Protein AF-A0A1Z4IGY8-F1 (afdb_monomer)

Secondary structure (DSSP, 8-state):
-EEEEPTTS-EEEEETTEEEEEE-HHHHHHHHHHTT-TTSHHHHHHHHHHTT-------------------SEEEEEE--HHHHHHHHHHHHHHGGG-EE---TTSTT-EEEEESEEEE---TT--SPPEEEEPPGGGSTTTHHHHHHHHHHSTT-SEEEEEEE-TT--EEEE---TTEEEEEEEEEEES-EEEEE-TTS-TTS-EEEEE-TTEEEEE-TTS-EEEPPPSS-EEEEEEEEEPHHHHTT---------

Mean predicted aligned error: 14.6 Å

Radius of gyration: 21.53 Å; Cα contacts (8 Å, |Δi|>4): 454; chains: 1; bounding box: 43×47×63 Å

Solvent-accessible surface area (backbone atoms only — not comparable to full-atom values): 14710 Å² total; per-residue (Å²): 118,48,74,48,79,44,97,87,64,33,26,43,32,30,47,98,85,43,79,74,45,78,33,46,61,65,57,53,48,54,54,45,58,74,66,65,52,78,88,53,65,77,67,54,60,57,64,61,54,63,76,72,58,89,78,88,81,83,90,78,96,68,90,69,77,73,75,75,83,76,68,73,56,47,79,74,53,67,49,55,71,68,64,34,52,53,52,47,53,49,53,62,72,47,53,85,74,41,43,78,47,90,57,92,48,32,70,83,25,28,31,43,62,38,58,26,41,70,48,78,54,51,97,87,47,92,57,73,65,48,43,32,49,40,62,73,79,81,46,80,76,49,63,61,58,51,55,50,37,42,74,69,37,67,83,50,50,28,39,41,39,36,39,31,52,52,66,29,39,35,49,76,40,57,60,62,87,60,41,41,81,42,32,24,38,38,27,56,34,41,58,42,43,38,34,39,14,93,76,71,41,85,88,55,61,48,78,44,83,37,44,60,20,33,25,35,33,37,54,42,72,29,38,29,31,31,52,65,21,82,43,54,28,34,36,38,40,32,31,33,62,34,70,81,50,56,77,69,44,67,87,51,73,72,82,82,130

Sequence (257 aa):
MVCDRLSCGYYRVSLHGEDLGEWSELGVLSVLSGLQHEFYRPRLAPSLAAVATPQVAEVAHKLVTQPESSTLITRLGKLEGEELAQIQDWCKSVKSKMFPSVSQYADSRMELHLRRFVSLAGAKSEKKTVVKTVDSSMYPGAEMIETWGEKLLPDFHQALVLFYPAGTQIKVHRDSPAYASGAAQINIMGRARFSISGCQDTRRMEFYWLEEGDCISFDNKQPHGIERVVSDRFCVCFFRLKAECLEGAKVEQLSLV

Nearest PDB structures (foldseek):
  7vjs-assembly1_A  TM=6.640E-01  e=3.755E-07  Homo sapiens
  7u1h-assembly1_B  TM=7.194E-01  e=2.005E-04  Lens culinaris
  5e1r-assembly2_D  TM=6.750E-01  e=3.696E-04  Carya illinoinensis
  1ipk-assembly1_A  TM=7.229E-01  e=5.159E-04  Glycine max
  7u1h-assembly1_A-2  TM=5.615E-01  e=7.201E-04  Lens culinaris

Foldseek 3Di:
DDWPQDPVQWTFDDDPRHTPGTHHPVRVVVVVVVVVDVVCVVVVVVVVVVVVDDDDDDDDDDPPPPDPPPPQKDFLDFDDDPLLVLVLVLCVVCVVVWAQDPDPQKPPKTKDKAQWDWDQDDPPDPDDIAIEGEDPVVRPPCVSVVVVLCSQPNPFRMKMKMKHAQQIWGHWDADGPQFDWKKKKAWRDAKWWKWWDPPLDPVRIDIDIHDHGTIMMHTSRTTMIIGGTRHMTIMMMTTHGDPVNVVNHPHDHDDDD

Structure (mmCIF, N/CA/C/O backbone):
data_AF-A0A1Z4IGY8-F1
#
_entry.id   AF-A0A1Z4IGY8-F1
#
loop_
_atom_site.group_PDB
_atom_site.id
_atom_site.type_symbol
_atom_site.label_atom_id
_atom_site.label_alt_id
_atom_site.label_comp_id
_atom_site.label_asym_id
_atom_site.label_entity_id
_atom_site.label_seq_id
_atom_site.pdbx_PDB_ins_code
_atom_site.Cartn_x
_atom_site.Cartn_y
_atom_site.Cartn_z
_atom_site.occupancy
_atom_site.B_iso_or_equiv
_atom_site.auth_seq_id
_atom_site.auth_comp_id
_atom_site.auth_asym_id
_atom_site.auth_atom_id
_atom_site.pdbx_PDB_model_num
ATOM 1 N N . MET A 1 1 ? 3.060 -26.202 -27.414 1.00 72.00 1 MET A N 1
ATOM 2 C CA . MET A 1 1 ? 2.232 -24.984 -27.513 1.00 72.00 1 MET A CA 1
ATOM 3 C C . MET A 1 1 ? 2.058 -24.653 -28.985 1.00 72.00 1 MET A C 1
ATOM 5 O O . MET A 1 1 ? 3.049 -24.707 -29.705 1.00 72.00 1 MET A O 1
ATOM 9 N N . VAL A 1 2 ? 0.833 -24.378 -29.428 1.00 77.88 2 VAL A N 1
ATOM 10 C CA . VAL A 1 2 ? 0.491 -23.935 -30.790 1.00 77.88 2 VAL A CA 1
ATOM 11 C C . VAL A 1 2 ? 0.006 -22.489 -30.697 1.00 77.88 2 VAL A C 1
ATOM 13 O O . VAL A 1 2 ? -0.719 -22.159 -29.760 1.00 77.88 2 VAL A O 1
ATOM 16 N N . CYS A 1 3 ? 0.439 -21.628 -31.621 1.00 81.75 3 CYS A N 1
ATOM 17 C CA . CYS A 1 3 ? 0.082 -20.208 -31.645 1.00 81.75 3 CYS A CA 1
ATOM 18 C C . CYS A 1 3 ? -0.367 -19.804 -33.048 1.00 81.75 3 CYS A C 1
ATOM 20 O O . CYS A 1 3 ? 0.469 -19.640 -33.938 1.00 81.75 3 CYS A O 1
ATOM 22 N N . ASP A 1 4 ? -1.667 -19.594 -33.225 1.00 80.62 4 ASP A N 1
ATOM 23 C CA . ASP A 1 4 ? -2.255 -19.208 -34.506 1.00 80.62 4 ASP A CA 1
ATOM 24 C C . ASP A 1 4 ? -2.490 -17.700 -34.550 1.00 80.62 4 ASP A C 1
ATOM 26 O O . ASP A 1 4 ? -3.189 -17.139 -33.705 1.00 80.62 4 ASP A O 1
ATOM 30 N N . ARG A 1 5 ? -1.890 -17.019 -35.531 1.00 81.88 5 ARG A N 1
ATOM 31 C CA . ARG A 1 5 ? -2.006 -15.563 -35.655 1.00 81.88 5 ARG A CA 1
ATOM 32 C C . ARG A 1 5 ? -3.387 -15.174 -36.180 1.00 81.88 5 ARG A C 1
ATOM 34 O O . ARG A 1 5 ? -3.789 -15.590 -37.263 1.00 81.88 5 ARG A O 1
ATOM 41 N N . LEU A 1 6 ? -4.070 -14.314 -35.436 1.00 79.69 6 LEU A N 1
ATOM 42 C CA . LEU A 1 6 ? -5.372 -13.759 -35.784 1.00 79.69 6 LEU A CA 1
ATOM 43 C C . LEU A 1 6 ? -5.216 -12.468 -36.599 1.00 79.69 6 LEU A C 1
ATOM 45 O O . LEU A 1 6 ? -4.208 -11.760 -36.510 1.00 79.69 6 LEU A O 1
ATOM 49 N N . SER A 1 7 ? -6.250 -12.118 -37.367 1.00 74.56 7 SER A N 1
ATOM 50 C CA . SER A 1 7 ? -6.285 -10.891 -38.179 1.00 74.56 7 SER A CA 1
ATOM 51 C C . SER A 1 7 ? -6.184 -9.605 -37.349 1.00 74.56 7 SER A C 1
ATOM 53 O O . SER A 1 7 ? -5.750 -8.579 -37.866 1.00 74.56 7 SER A O 1
ATOM 55 N N . CYS A 1 8 ? -6.535 -9.660 -36.061 1.00 70.69 8 CYS A N 1
ATOM 56 C CA . CYS A 1 8 ? -6.430 -8.553 -35.108 1.00 70.69 8 CYS A CA 1
ATOM 57 C C . CYS A 1 8 ? -5.020 -8.361 -34.516 1.00 70.69 8 CYS A C 1
ATOM 59 O O . CYS A 1 8 ? -4.820 -7.465 -33.702 1.00 70.69 8 CYS A O 1
ATOM 61 N N . GLY A 1 9 ? -4.040 -9.188 -34.901 1.00 71.38 9 GLY A N 1
ATOM 62 C CA . GLY A 1 9 ? -2.657 -9.097 -34.419 1.00 71.38 9 GLY A CA 1
ATOM 63 C C . GLY A 1 9 ? -2.369 -9.859 -33.119 1.00 71.38 9 GLY A C 1
ATOM 64 O O . GLY A 1 9 ? -1.213 -9.913 -32.705 1.00 71.38 9 GLY A O 1
ATOM 65 N N . TYR A 1 10 ? -3.383 -10.478 -32.511 1.00 81.56 10 TYR A N 1
ATOM 66 C CA . TYR A 1 10 ? -3.244 -11.406 -31.384 1.00 81.56 10 TYR A CA 1
ATOM 67 C C . TYR A 1 10 ? -2.988 -12.836 -31.879 1.00 81.56 10 TYR A C 1
ATOM 69 O O . TYR A 1 10 ? -3.111 -13.133 -33.069 1.00 81.56 10 TYR A O 1
ATOM 77 N N . TYR A 1 11 ? -2.627 -13.728 -30.963 1.00 83.56 11 TYR A N 1
ATOM 78 C CA . TYR A 1 11 ? -2.395 -15.145 -31.217 1.00 83.56 11 TYR A CA 1
ATOM 79 C C . TYR A 1 11 ? -3.372 -15.978 -30.400 1.00 83.56 11 TYR A C 1
ATOM 81 O O . TYR A 1 11 ? -3.445 -15.806 -29.187 1.00 83.56 11 TYR A O 1
ATOM 89 N N . ARG A 1 12 ? -4.084 -16.912 -31.027 1.00 85.62 12 ARG A N 1
ATOM 90 C CA . ARG A 1 12 ? -4.807 -17.951 -30.290 1.00 85.62 12 ARG A CA 1
ATOM 91 C C . ARG A 1 12 ? -3.811 -19.014 -29.853 1.00 85.62 12 ARG A C 1
ATOM 93 O O . ARG A 1 12 ? -3.096 -19.561 -30.694 1.00 85.62 12 ARG A O 1
ATOM 100 N N . VAL A 1 13 ? -3.721 -19.261 -28.551 1.00 82.00 13 VAL A N 1
ATOM 101 C CA . VAL A 1 13 ? -2.705 -20.138 -27.966 1.00 82.00 13 VAL A CA 1
ATOM 102 C C . VAL A 1 13 ? -3.363 -21.400 -27.443 1.00 82.00 13 VAL A C 1
ATOM 104 O O . VAL A 1 13 ? -4.312 -21.326 -26.678 1.00 82.00 13 VAL A O 1
ATOM 107 N N . SER A 1 14 ? -2.826 -22.564 -27.802 1.00 80.38 14 SER A N 1
ATOM 108 C CA . SER A 1 14 ? -3.246 -23.839 -27.218 1.00 80.38 14 SER A CA 1
ATOM 109 C C . SER A 1 14 ? -2.066 -24.684 -26.747 1.00 80.38 14 SER A C 1
ATOM 111 O O . SER A 1 14 ? -0.944 -24.607 -27.268 1.00 80.38 14 SER A O 1
ATOM 113 N N . LEU A 1 15 ? -2.299 -25.516 -25.735 1.00 76.56 15 LEU A N 1
ATOM 114 C CA . LEU A 1 15 ? -1.310 -26.439 -25.188 1.00 76.56 15 LEU A CA 1
ATOM 115 C C . LEU A 1 15 ? -1.954 -27.811 -24.988 1.00 76.56 15 LEU A C 1
ATOM 117 O O . LEU A 1 15 ? -2.996 -27.921 -24.365 1.00 76.56 15 LEU A O 1
ATOM 121 N N . HIS A 1 16 ? -1.352 -28.858 -25.559 1.00 83.00 16 HIS A N 1
ATOM 122 C CA . HIS A 1 16 ? -1.894 -30.228 -25.532 1.00 83.00 16 HIS A CA 1
ATOM 123 C C . HIS A 1 16 ? -3.348 -30.365 -26.030 1.00 83.00 16 HIS A C 1
ATOM 125 O O . HIS A 1 16 ? -4.038 -31.311 -25.671 1.00 83.00 16 HIS A O 1
ATOM 131 N N . GLY A 1 17 ? -3.791 -29.455 -26.905 1.00 76.06 17 GLY A N 1
ATOM 132 C CA . GLY A 1 17 ? -5.157 -29.430 -27.437 1.00 76.06 17 GLY A CA 1
ATOM 133 C C . GLY A 1 17 ? -6.141 -28.593 -26.616 1.00 76.06 17 GLY A C 1
ATOM 134 O O . GLY A 1 17 ? -7.271 -28.414 -27.058 1.00 76.06 17 GLY A O 1
ATOM 135 N N . GLU A 1 18 ? -5.722 -28.038 -25.476 1.00 65.38 18 GLU A N 1
ATOM 136 C CA . GLU A 1 18 ? -6.528 -27.114 -24.673 1.00 65.38 18 GLU A CA 1
ATOM 137 C C . GLU A 1 18 ? -6.307 -25.667 -25.119 1.00 65.38 18 GLU A C 1
ATOM 139 O O . GLU A 1 18 ? -5.164 -25.232 -25.284 1.00 65.38 18 GLU A O 1
ATOM 144 N N . ASP A 1 19 ? -7.399 -24.926 -25.323 1.00 84.75 19 ASP A N 1
ATOM 145 C CA . ASP A 1 19 ? -7.373 -23.506 -25.682 1.00 84.75 19 ASP A CA 1
ATOM 146 C C . ASP A 1 19 ? -7.070 -22.651 -24.445 1.00 84.75 19 ASP A C 1
ATOM 148 O O . ASP A 1 19 ? -7.809 -22.661 -23.461 1.00 84.75 19 ASP A O 1
ATOM 152 N N . LEU A 1 20 ? -5.963 -21.914 -24.502 1.00 78.00 20 LEU A N 1
ATOM 153 C CA . LEU A 1 20 ? -5.497 -21.004 -23.456 1.00 78.00 20 LEU A CA 1
ATOM 154 C C . LEU A 1 20 ? -5.910 -19.548 -23.731 1.00 78.00 20 LEU A C 1
ATOM 156 O O . LEU A 1 20 ? -5.554 -18.649 -22.964 1.00 78.00 20 LEU A O 1
ATOM 160 N N . GLY A 1 21 ? -6.652 -19.305 -24.813 1.00 81.94 21 GLY A N 1
ATOM 161 C CA . GLY A 1 21 ? -7.202 -18.009 -25.181 1.00 81.94 21 GLY A CA 1
ATOM 162 C C . GLY A 1 21 ? -6.317 -17.186 -26.118 1.00 81.94 21 GLY A C 1
ATOM 163 O O . GLY A 1 21 ? -5.341 -17.658 -26.706 1.00 81.94 21 GLY A O 1
ATOM 164 N N . GLU A 1 22 ? -6.697 -15.918 -26.288 1.00 87.38 22 GLU A N 1
ATOM 165 C CA . GLU A 1 22 ? -6.058 -14.984 -27.220 1.00 87.38 22 GLU A CA 1
ATOM 166 C C . GLU A 1 22 ? -5.028 -14.109 -26.510 1.00 87.38 22 GLU A C 1
ATOM 168 O O . GLU A 1 22 ? -5.326 -13.398 -25.552 1.00 87.38 22 GLU A O 1
ATOM 173 N N . TRP A 1 23 ? -3.781 -14.205 -26.950 1.00 82.06 23 TRP A N 1
ATOM 174 C CA . TRP A 1 23 ? -2.632 -13.600 -26.297 1.00 82.06 23 TRP A CA 1
ATOM 175 C C . TRP A 1 23 ? -1.998 -12.569 -27.224 1.00 82.06 23 TRP A C 1
ATOM 177 O O . TRP A 1 23 ? -1.963 -12.732 -28.444 1.00 82.06 23 TRP A O 1
ATOM 187 N N . SER A 1 24 ? -1.476 -11.488 -26.651 1.00 81.00 24 SER A N 1
ATOM 188 C CA . SER A 1 24 ? -0.697 -10.525 -27.427 1.00 81.00 24 SER A CA 1
ATOM 189 C C . SER A 1 24 ? 0.635 -11.142 -27.864 1.00 81.00 24 SER A C 1
ATOM 191 O O . SER A 1 24 ? 1.142 -12.073 -27.233 1.00 81.00 24 SER A O 1
ATOM 193 N N . GLU A 1 25 ? 1.240 -10.592 -28.918 1.00 75.50 25 GLU A N 1
ATOM 194 C CA . GLU A 1 25 ? 2.567 -11.017 -29.385 1.00 75.50 25 GLU A CA 1
ATOM 195 C C . GLU A 1 25 ? 3.606 -10.999 -28.253 1.00 75.50 25 GLU A C 1
ATOM 197 O O . GLU A 1 25 ? 4.369 -11.947 -28.085 1.00 75.50 25 GLU A O 1
ATOM 202 N N . LEU A 1 26 ? 3.574 -9.962 -27.411 1.00 71.94 26 LEU A N 1
ATOM 203 C CA . LEU A 1 26 ? 4.450 -9.856 -26.247 1.00 71.94 26 LEU A CA 1
ATOM 204 C C . LEU A 1 26 ? 4.156 -10.936 -25.198 1.00 71.94 26 LEU A C 1
ATOM 206 O O . LEU A 1 26 ? 5.099 -11.511 -24.667 1.00 71.94 26 LEU A O 1
ATOM 210 N N . GLY A 1 27 ? 2.886 -11.264 -24.940 1.00 72.44 27 GLY A N 1
ATOM 211 C CA . GLY A 1 27 ? 2.508 -12.330 -24.006 1.00 72.44 27 GLY A CA 1
ATOM 212 C C . GLY A 1 27 ? 3.023 -13.704 -24.440 1.00 72.44 27 GLY A C 1
ATOM 213 O O . GLY A 1 27 ? 3.623 -14.426 -23.643 1.00 72.44 27 GLY A O 1
ATOM 214 N N . VAL A 1 28 ? 2.881 -14.032 -25.729 1.00 75.69 28 VAL A N 1
ATOM 215 C CA . VAL A 1 28 ? 3.431 -15.268 -26.312 1.00 75.69 28 VAL A CA 1
ATOM 216 C C . 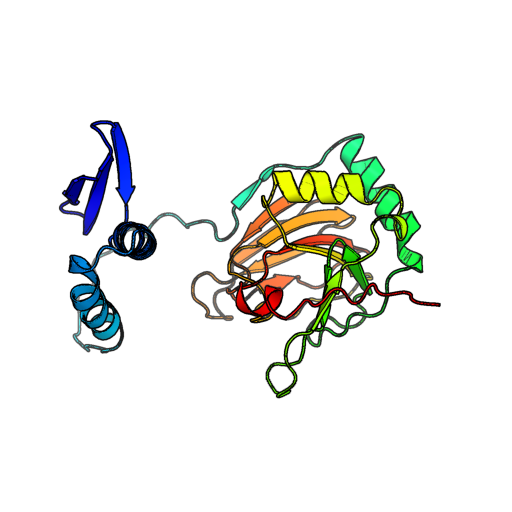VAL A 1 28 ? 4.955 -15.292 -26.197 1.00 75.69 28 VAL A C 1
ATOM 218 O O . VAL A 1 28 ? 5.538 -16.287 -25.763 1.00 75.69 28 VAL A O 1
ATOM 221 N N . LEU A 1 29 ? 5.614 -14.183 -26.537 1.00 67.44 29 LEU A N 1
ATOM 222 C CA . LEU A 1 29 ? 7.070 -14.082 -26.496 1.00 67.44 29 LEU A CA 1
ATOM 223 C C . LEU A 1 29 ? 7.634 -14.137 -25.069 1.00 67.44 29 LEU A C 1
ATOM 225 O O . LEU A 1 29 ? 8.694 -14.728 -24.871 1.00 67.44 29 LEU A O 1
ATOM 229 N N . SER A 1 30 ? 6.945 -13.582 -24.069 1.00 63.72 30 SER A N 1
ATOM 230 C CA . SER A 1 30 ? 7.361 -13.646 -22.663 1.00 63.72 30 SER A CA 1
ATOM 231 C C . SER A 1 30 ? 7.335 -15.073 -22.116 1.00 63.72 30 SER A C 1
ATOM 233 O O . SER A 1 30 ? 8.280 -15.483 -21.439 1.00 63.72 30 SER A O 1
ATOM 235 N N . VAL A 1 31 ? 6.311 -15.860 -22.455 1.00 69.00 31 VAL A N 1
ATOM 236 C CA . VAL A 1 31 ? 6.230 -17.270 -22.040 1.00 69.00 31 VAL A CA 1
ATOM 237 C C . VAL A 1 31 ? 7.267 -18.120 -22.774 1.00 69.00 31 VAL A C 1
ATOM 239 O O . VAL A 1 31 ? 7.986 -18.893 -22.145 1.00 69.00 31 VAL A O 1
ATOM 242 N N . LEU A 1 32 ? 7.439 -17.922 -24.084 1.00 64.19 32 LEU A N 1
ATOM 243 C CA . LEU A 1 32 ? 8.465 -18.626 -24.864 1.00 64.19 32 LEU A CA 1
ATOM 244 C C . LEU A 1 32 ? 9.897 -18.274 -24.432 1.00 64.19 32 LEU A C 1
ATOM 246 O O . LEU A 1 32 ? 10.773 -19.139 -24.439 1.00 64.19 32 LEU A O 1
ATOM 250 N N . SER A 1 33 ? 10.129 -17.026 -24.020 1.00 59.31 33 SER A N 1
ATOM 251 C CA . SER A 1 33 ? 11.382 -16.568 -23.412 1.00 59.31 33 SER A CA 1
ATOM 252 C C . SER A 1 33 ? 11.660 -17.289 -22.090 1.00 59.31 33 SER A C 1
ATOM 254 O O . SER A 1 33 ? 12.791 -17.709 -21.850 1.00 59.31 33 SER A O 1
ATOM 256 N N . GLY A 1 34 ? 10.637 -17.457 -21.244 1.00 55.25 34 GLY A N 1
ATOM 257 C CA . GLY A 1 34 ? 10.739 -18.208 -19.988 1.00 55.25 34 GLY A CA 1
ATOM 258 C C . GLY A 1 34 ? 11.056 -19.692 -20.195 1.00 55.25 34 GLY A C 1
ATOM 259 O O . GLY A 1 34 ? 11.757 -20.288 -19.384 1.00 55.25 34 GLY A O 1
ATOM 260 N N . LEU A 1 35 ? 10.621 -20.264 -21.321 1.00 59.59 35 LEU A N 1
ATOM 261 C CA . LEU A 1 35 ? 10.883 -21.654 -21.712 1.00 59.59 35 LEU A CA 1
ATOM 262 C C . LEU A 1 35 ? 12.251 -21.871 -22.397 1.00 59.59 35 LEU A C 1
ATOM 264 O O . LEU A 1 35 ? 12.524 -22.975 -22.858 1.00 59.59 35 LEU A O 1
ATOM 268 N N . GLN A 1 36 ? 13.108 -20.841 -22.475 1.00 53.03 36 GLN A N 1
ATOM 269 C CA . GLN A 1 36 ? 14.474 -20.893 -23.032 1.00 53.03 36 GLN A CA 1
ATOM 270 C C . GLN A 1 36 ? 14.593 -21.503 -24.444 1.00 53.03 36 GLN A C 1
ATOM 272 O O . GLN A 1 36 ? 15.628 -22.059 -24.807 1.00 53.03 36 GLN A O 1
ATOM 277 N N . HIS A 1 37 ? 13.564 -21.383 -25.286 1.00 51.19 37 HIS A N 1
ATOM 278 C CA . HIS A 1 37 ? 13.608 -21.960 -26.629 1.00 51.19 37 HIS A CA 1
ATOM 279 C C . HIS A 1 37 ? 14.536 -21.136 -27.546 1.00 51.19 37 HIS A C 1
ATOM 281 O O . HIS A 1 37 ? 14.196 -20.022 -27.956 1.00 51.19 37 HIS A O 1
ATOM 287 N N . GLU A 1 38 ? 15.705 -21.687 -27.896 1.00 48.22 38 GLU A N 1
ATOM 288 C CA . GLU A 1 38 ? 16.775 -20.997 -28.651 1.00 48.22 38 GLU A CA 1
ATOM 289 C C . GLU A 1 38 ? 16.321 -20.408 -29.999 1.00 48.22 38 GLU A C 1
ATOM 291 O O . GLU A 1 38 ? 16.881 -19.424 -30.481 1.00 48.22 38 GLU A O 1
ATOM 296 N N . PHE A 1 39 ? 15.256 -20.956 -30.584 1.00 48.81 39 PHE A N 1
ATOM 297 C CA . PHE A 1 39 ? 14.765 -20.596 -31.913 1.00 48.81 39 PHE A CA 1
ATOM 298 C C . PHE A 1 39 ? 14.222 -19.153 -32.037 1.00 48.81 39 PHE A C 1
ATOM 300 O O . PHE A 1 39 ? 14.234 -18.592 -33.132 1.00 48.81 39 PHE A O 1
ATOM 307 N N . TYR A 1 40 ? 13.757 -18.515 -30.951 1.00 48.84 40 TYR A N 1
ATOM 308 C CA . TYR A 1 40 ? 13.002 -17.245 -31.038 1.00 48.84 40 TYR A CA 1
ATOM 309 C C . TYR A 1 40 ? 13.742 -15.994 -30.545 1.00 48.84 40 TYR A C 1
ATOM 311 O O . TYR A 1 40 ? 13.310 -14.872 -30.821 1.00 48.84 40 TYR A O 1
ATOM 319 N N . ARG A 1 41 ? 14.899 -16.159 -29.898 1.00 47.97 41 ARG A N 1
ATOM 320 C CA . ARG A 1 41 ? 15.736 -15.054 -29.398 1.00 47.97 41 ARG A CA 1
ATOM 321 C C . ARG A 1 41 ? 16.119 -14.004 -30.463 1.00 47.97 41 ARG A C 1
ATOM 323 O O . ARG A 1 41 ? 16.077 -12.819 -30.141 1.00 47.97 41 ARG A O 1
ATOM 330 N N . PRO A 1 42 ? 16.426 -14.368 -31.727 1.00 49.72 42 PRO A N 1
ATOM 331 C CA . PRO A 1 42 ? 16.807 -13.386 -32.750 1.00 49.72 42 PRO A CA 1
ATOM 332 C C . PRO A 1 42 ? 15.632 -12.559 -33.295 1.00 49.72 42 PRO A C 1
ATOM 334 O O . PRO A 1 42 ? 15.849 -11.483 -33.842 1.00 49.72 42 PRO A O 1
ATOM 337 N N . ARG A 1 43 ? 14.386 -13.040 -33.157 1.00 49.03 43 ARG A N 1
ATOM 338 C CA . ARG A 1 43 ? 13.179 -12.354 -33.663 1.00 49.03 43 ARG A CA 1
ATOM 339 C C . ARG A 1 43 ? 12.621 -11.307 -32.694 1.00 49.03 43 ARG A C 1
ATOM 341 O O . ARG A 1 43 ? 11.827 -10.471 -33.101 1.00 49.03 43 ARG A O 1
ATOM 348 N N . LEU A 1 44 ? 13.068 -11.330 -31.438 1.00 49.12 44 LEU A N 1
ATOM 349 C CA . LEU A 1 44 ? 12.691 -10.381 -30.385 1.00 49.12 44 LEU A CA 1
ATOM 350 C C . LEU A 1 44 ? 13.375 -9.010 -30.525 1.00 49.12 44 LEU A C 1
ATOM 352 O O . LEU A 1 44 ? 12.781 -7.986 -30.196 1.00 49.12 44 LEU A O 1
ATOM 356 N N . ALA A 1 45 ? 14.614 -8.976 -31.023 1.00 48.91 45 ALA A N 1
ATOM 357 C CA . ALA A 1 45 ? 15.394 -7.740 -31.108 1.00 48.91 45 ALA A CA 1
ATOM 358 C C . ALA A 1 45 ? 14.853 -6.718 -32.140 1.00 48.91 45 ALA A C 1
ATOM 360 O O . ALA A 1 45 ? 14.816 -5.530 -31.815 1.00 48.91 45 ALA A O 1
ATOM 361 N N . PRO A 1 46 ? 14.376 -7.116 -33.341 1.00 45.03 46 PRO A N 1
ATOM 362 C CA . PRO A 1 46 ? 13.843 -6.165 -34.321 1.00 45.03 46 PRO A CA 1
ATOM 363 C C . PRO A 1 46 ? 12.489 -5.560 -33.925 1.00 45.03 46 PRO A C 1
ATOM 365 O O . PRO A 1 46 ? 12.264 -4.372 -34.150 1.00 45.03 46 PRO A O 1
ATOM 368 N N . SER A 1 47 ? 11.599 -6.335 -33.294 1.00 44.34 47 SER A N 1
ATOM 369 C CA . SER A 1 47 ? 10.258 -5.862 -32.913 1.00 44.34 47 SER A CA 1
ATOM 370 C C . SER A 1 47 ? 10.297 -4.800 -31.809 1.00 44.34 47 SER A C 1
ATOM 372 O O . SER A 1 47 ? 9.466 -3.899 -31.794 1.00 44.34 47 SER A O 1
ATOM 374 N N . LEU A 1 48 ? 11.303 -4.848 -30.929 1.00 41.56 48 LEU A N 1
ATOM 375 C CA . LEU A 1 48 ? 11.555 -3.803 -29.930 1.00 41.56 48 LEU A CA 1
ATOM 376 C C . LEU A 1 48 ? 12.176 -2.537 -30.545 1.00 41.56 48 LEU A C 1
ATOM 378 O O . LEU A 1 48 ? 11.930 -1.436 -30.057 1.00 41.56 48 LEU A O 1
ATOM 382 N N . ALA A 1 49 ? 12.940 -2.670 -31.634 1.00 39.19 49 ALA A N 1
ATOM 383 C CA . ALA A 1 49 ? 13.554 -1.540 -32.332 1.00 39.19 49 ALA A CA 1
ATOM 384 C C . ALA A 1 49 ? 12.557 -0.764 -33.217 1.00 39.19 49 ALA A C 1
ATOM 386 O O . ALA A 1 49 ? 12.670 0.455 -33.347 1.00 39.19 49 ALA A O 1
ATOM 387 N N . ALA A 1 50 ? 11.544 -1.435 -33.778 1.00 43.41 50 ALA A N 1
ATOM 388 C CA . ALA A 1 50 ? 10.511 -0.796 -34.601 1.00 43.41 50 ALA A CA 1
ATOM 389 C C . ALA A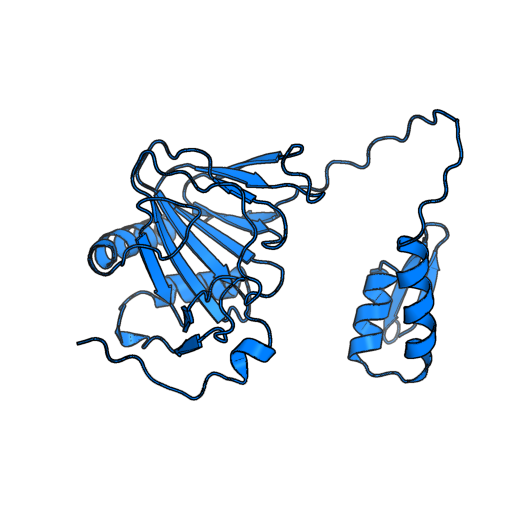 1 50 ? 9.599 0.165 -33.809 1.00 43.41 50 ALA A C 1
ATOM 391 O O . ALA A 1 50 ? 9.052 1.103 -34.379 1.00 43.41 50 ALA A O 1
ATOM 392 N N . VAL A 1 51 ? 9.478 -0.012 -32.488 1.00 44.88 51 VAL A N 1
ATOM 393 C CA . VAL A 1 51 ? 8.712 0.896 -31.610 1.00 44.88 51 VAL A CA 1
ATOM 394 C C . VAL A 1 51 ? 9.479 2.202 -31.330 1.00 44.88 51 VAL A C 1
ATOM 396 O O . VAL A 1 51 ? 8.893 3.190 -30.896 1.00 44.88 51 VAL A O 1
ATOM 399 N N . ALA A 1 52 ? 10.787 2.246 -31.615 1.00 35.28 52 ALA A N 1
ATOM 400 C CA . ALA A 1 52 ? 11.662 3.375 -31.296 1.00 35.28 52 ALA A CA 1
ATOM 401 C C . ALA A 1 52 ? 11.876 4.377 -32.450 1.00 35.28 52 ALA A C 1
ATOM 403 O O . ALA A 1 52 ? 12.646 5.324 -32.290 1.00 35.28 52 ALA A O 1
ATOM 404 N N . THR A 1 53 ? 11.218 4.214 -33.605 1.00 31.89 53 THR A N 1
ATOM 405 C CA . THR A 1 53 ? 11.326 5.168 -34.727 1.00 31.89 53 THR A CA 1
ATOM 406 C C . THR A 1 53 ? 10.038 5.982 -34.895 1.00 31.89 53 THR A C 1
ATOM 408 O O . THR A 1 53 ? 8.991 5.406 -35.184 1.00 31.89 53 THR A O 1
ATOM 411 N N . PRO A 1 54 ? 10.070 7.322 -34.758 1.00 34.69 54 PRO A N 1
ATOM 412 C CA . PRO A 1 54 ? 8.919 8.156 -35.068 1.00 34.69 54 PRO A CA 1
ATOM 413 C C . PRO A 1 54 ? 8.846 8.355 -36.586 1.00 34.69 54 PRO A C 1
ATOM 415 O O . PRO A 1 54 ? 9.631 9.109 -37.159 1.00 34.69 54 PRO A O 1
ATOM 418 N N . GLN A 1 55 ? 7.911 7.679 -37.254 1.00 33.69 55 GLN A N 1
ATOM 419 C CA . GLN A 1 55 ? 7.538 8.033 -38.622 1.00 33.69 55 GLN A CA 1
ATOM 420 C C . GLN A 1 55 ? 6.431 9.086 -38.590 1.00 33.69 55 GLN A C 1
ATOM 422 O O . GLN A 1 55 ? 5.320 8.844 -38.124 1.00 33.69 55 GLN A O 1
ATOM 427 N N . VAL A 1 56 ? 6.772 10.275 -39.083 1.00 38.22 56 VAL A N 1
ATOM 428 C CA . VAL A 1 56 ? 5.829 11.339 -39.419 1.00 38.22 56 VAL A CA 1
ATOM 429 C C . VAL A 1 56 ? 5.130 10.951 -40.721 1.00 38.22 56 VAL A C 1
ATOM 431 O O . VAL A 1 56 ? 5.790 10.806 -41.747 1.00 38.22 56 VAL A O 1
ATOM 434 N N . ALA A 1 57 ? 3.806 10.820 -40.689 1.00 30.72 57 ALA A N 1
ATOM 435 C CA . ALA A 1 57 ? 2.957 10.977 -41.863 1.00 30.72 57 ALA A CA 1
ATOM 436 C C . ALA A 1 57 ? 1.577 11.498 -41.443 1.00 30.72 57 ALA A C 1
ATOM 438 O O . ALA A 1 57 ? 1.016 11.116 -40.417 1.00 30.72 57 ALA A O 1
ATOM 439 N N . GLU A 1 58 ? 1.091 12.428 -42.247 1.00 33.53 58 GLU A N 1
ATOM 440 C CA . GLU A 1 58 ? -0.018 13.340 -42.021 1.00 33.53 58 GLU A CA 1
ATOM 441 C C . GLU A 1 58 ? -1.365 12.755 -42.510 1.00 33.53 58 GLU A C 1
ATOM 443 O O . GLU A 1 58 ? -1.415 12.018 -43.489 1.00 33.53 58 GLU A O 1
ATOM 448 N N . VAL A 1 59 ? -2.442 13.179 -41.836 1.00 36.06 59 VAL A N 1
ATOM 449 C CA . VAL A 1 59 ? -3.874 13.214 -42.219 1.00 36.06 59 VAL A CA 1
ATOM 450 C C . VAL A 1 59 ? -4.623 11.905 -42.544 1.00 36.06 59 VAL A C 1
ATOM 452 O O . VAL A 1 59 ? -4.531 11.356 -43.634 1.00 36.06 59 VAL A O 1
ATOM 455 N N . ALA A 1 60 ? -5.553 11.534 -41.653 1.00 29.12 60 ALA A N 1
ATOM 456 C CA . ALA A 1 60 ? -6.983 11.365 -41.967 1.00 29.12 60 ALA A CA 1
ATOM 457 C C . ALA A 1 60 ? -7.762 11.047 -40.682 1.00 29.12 60 ALA A C 1
ATOM 459 O O . ALA A 1 60 ? -7.543 10.021 -40.039 1.00 29.12 60 ALA A O 1
ATOM 460 N N . HIS A 1 61 ? -8.701 11.923 -40.318 1.00 43.72 61 HIS A N 1
ATOM 461 C CA . HIS A 1 61 ? -9.665 11.684 -39.249 1.00 43.72 61 HIS A CA 1
ATOM 462 C C . HIS A 1 61 ? -10.501 10.435 -39.561 1.00 43.72 61 HIS A C 1
ATOM 464 O O . HIS A 1 61 ? -11.465 10.489 -40.321 1.00 43.72 61 HIS A O 1
ATOM 470 N N . LYS A 1 62 ? -10.162 9.312 -38.930 1.00 31.42 62 LYS A N 1
ATOM 471 C CA . LYS A 1 62 ? -11.128 8.260 -38.629 1.00 31.42 62 LYS A CA 1
ATOM 472 C C . LYS A 1 62 ? -11.505 8.413 -37.169 1.00 31.42 62 LYS A C 1
ATOM 474 O O . LYS A 1 62 ? -10.639 8.423 -36.299 1.00 31.42 62 LYS A O 1
ATOM 479 N N . LEU A 1 63 ? -12.804 8.571 -36.934 1.00 42.25 63 LEU A N 1
ATOM 480 C CA . LEU A 1 63 ? -13.430 8.450 -35.628 1.00 42.25 63 LEU A CA 1
ATOM 481 C C . LEU A 1 63 ? -13.132 7.027 -35.126 1.00 42.25 63 LEU A C 1
ATOM 483 O O . LEU A 1 63 ? -13.849 6.078 -35.430 1.00 42.25 63 LEU A O 1
ATOM 487 N N . VAL A 1 64 ? -11.992 6.858 -34.461 1.00 35.22 64 VAL A N 1
ATOM 488 C CA . VAL A 1 64 ? -11.674 5.638 -33.734 1.00 35.22 64 VAL A CA 1
ATOM 489 C C . VAL A 1 64 ? -12.548 5.708 -32.498 1.00 35.22 64 VAL A C 1
ATOM 491 O O . VAL A 1 64 ? -12.323 6.537 -31.617 1.00 35.22 64 VAL A O 1
ATOM 494 N N . THR A 1 65 ? -13.600 4.893 -32.494 1.00 38.16 65 THR A N 1
ATOM 495 C CA . THR A 1 65 ? -14.311 4.491 -31.282 1.00 38.16 65 THR A CA 1
ATOM 496 C C . THR A 1 65 ? -13.270 4.254 -30.201 1.00 38.16 65 THR A C 1
ATOM 498 O O . THR A 1 65 ? -12.426 3.368 -30.349 1.00 38.16 65 THR A O 1
ATOM 501 N N . GLN A 1 66 ? -13.271 5.122 -29.185 1.00 32.50 66 GLN A N 1
ATOM 502 C CA . GLN A 1 66 ? -12.378 4.999 -28.043 1.00 32.50 66 GLN A CA 1
ATOM 503 C C . GLN A 1 66 ? -12.503 3.563 -27.527 1.00 32.50 66 GLN A C 1
ATOM 505 O O . GLN A 1 66 ? -13.634 3.126 -27.300 1.00 32.50 66 GLN A O 1
ATOM 510 N N . PRO A 1 67 ? -11.398 2.811 -27.381 1.00 37.91 67 PRO A N 1
ATOM 511 C CA . PRO A 1 67 ? -11.472 1.575 -26.630 1.00 37.91 67 PRO A CA 1
ATOM 512 C C . PRO A 1 67 ? -11.992 1.947 -25.242 1.00 37.91 67 PRO A C 1
ATOM 514 O O . PRO A 1 67 ? -11.544 2.937 -24.653 1.00 37.91 67 PRO A O 1
ATOM 517 N N . GLU A 1 68 ? -12.998 1.206 -24.787 1.00 38.69 68 GLU A N 1
ATOM 518 C CA . GLU A 1 68 ? -13.560 1.331 -23.450 1.00 38.69 68 GLU A CA 1
ATOM 519 C C . GLU A 1 68 ? -12.414 1.458 -22.443 1.00 38.69 68 GLU A C 1
ATOM 521 O O . GLU A 1 68 ? -11.434 0.715 -22.518 1.00 38.69 68 GLU A O 1
ATOM 526 N N . SER A 1 69 ? -12.500 2.467 -21.573 1.00 40.50 69 SER A N 1
ATOM 527 C CA . SER A 1 69 ? -11.519 2.760 -20.526 1.00 40.50 69 SER A CA 1
ATOM 528 C C . SER A 1 69 ? -11.031 1.462 -19.876 1.00 40.50 69 SER A C 1
ATOM 530 O O . SER A 1 69 ? -11.766 0.813 -19.134 1.00 40.50 69 SER A O 1
ATOM 532 N N . SER A 1 70 ? -9.786 1.068 -20.165 1.00 58.75 70 SER A N 1
ATOM 533 C CA . SER A 1 70 ? -9.128 0.016 -19.401 1.00 58.75 70 SER A CA 1
ATOM 534 C C . SER A 1 70 ? -8.874 0.600 -18.016 1.00 58.75 70 SER A C 1
ATOM 536 O O . SER A 1 70 ? -7.969 1.420 -17.853 1.00 58.75 70 SER A O 1
ATOM 538 N N . THR A 1 71 ? -9.710 0.252 -17.041 1.00 78.88 71 THR A N 1
ATOM 539 C CA . THR A 1 71 ? -9.577 0.731 -15.663 1.00 78.88 71 THR A CA 1
ATOM 540 C C . THR A 1 71 ? -8.150 0.493 -15.170 1.00 78.88 71 THR A C 1
ATOM 542 O O . THR A 1 71 ? -7.667 -0.638 -15.183 1.00 78.88 71 THR A O 1
ATOM 545 N N . LEU A 1 72 ? -7.467 1.559 -14.746 1.00 92.00 72 LEU A N 1
ATOM 546 C CA . LEU A 1 72 ? -6.045 1.525 -14.363 1.00 92.00 72 LEU A CA 1
ATOM 547 C C . LEU A 1 72 ? -5.790 0.828 -13.022 1.00 92.00 72 LEU A C 1
ATOM 549 O O . LE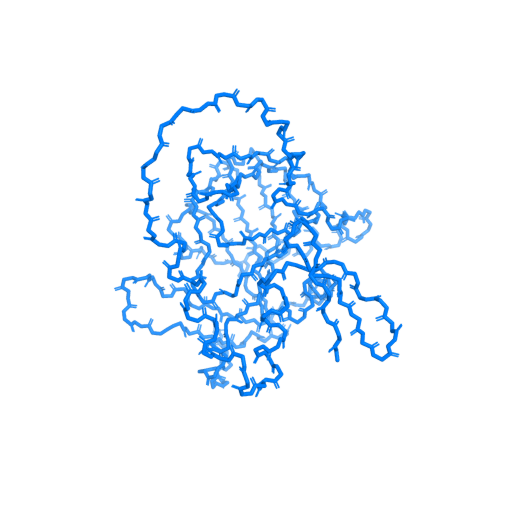U A 1 72 ? -4.650 0.516 -12.677 1.00 92.00 72 LEU A O 1
ATOM 553 N N . ILE A 1 73 ? -6.861 0.590 -12.269 1.00 94.94 73 ILE A N 1
ATOM 554 C CA . ILE A 1 73 ? -6.861 -0.233 -11.067 1.00 94.94 73 ILE A CA 1
ATOM 555 C C . ILE A 1 73 ? -7.788 -1.429 -11.272 1.00 94.94 73 ILE A C 1
ATOM 557 O O . ILE A 1 73 ? -8.823 -1.320 -11.930 1.00 94.94 73 ILE A O 1
ATOM 561 N N . THR A 1 74 ? -7.457 -2.550 -10.638 1.00 96.06 74 THR A N 1
ATOM 562 C CA . THR A 1 74 ? -8.372 -3.687 -10.485 1.00 96.06 74 THR A CA 1
ATOM 563 C C . THR A 1 74 ? -8.928 -3.680 -9.067 1.00 96.06 74 THR A C 1
ATOM 565 O O . THR A 1 74 ? -8.172 -3.564 -8.103 1.00 96.06 74 THR A O 1
ATOM 568 N N . ARG A 1 75 ? -10.250 -3.802 -8.918 1.00 95.44 75 ARG A N 1
ATOM 569 C CA . ARG A 1 75 ? -10.904 -3.970 -7.612 1.00 95.44 75 ARG A CA 1
ATOM 570 C C . ARG A 1 75 ? -10.828 -5.444 -7.217 1.00 95.44 75 ARG A C 1
ATOM 572 O O . ARG A 1 75 ? -11.383 -6.289 -7.908 1.00 95.44 75 ARG A O 1
ATOM 579 N N . LEU A 1 76 ? -10.147 -5.741 -6.114 1.00 93.88 76 LEU A N 1
ATOM 580 C CA . LEU A 1 76 ? -9.911 -7.106 -5.625 1.00 93.88 76 LEU A CA 1
ATOM 581 C C . LEU A 1 76 ? -10.920 -7.544 -4.552 1.00 93.88 76 LEU A C 1
ATOM 583 O O . LEU A 1 76 ? -10.714 -8.545 -3.873 1.00 93.88 76 LEU A O 1
ATOM 587 N N . GLY A 1 77 ? -11.994 -6.776 -4.375 1.00 93.19 77 GLY A N 1
ATOM 588 C CA . GLY A 1 77 ? -12.970 -6.965 -3.310 1.00 93.19 77 GLY A CA 1
ATOM 589 C C . GLY A 1 77 ? -12.774 -5.974 -2.169 1.00 93.19 77 GLY A C 1
ATOM 590 O O . GLY A 1 77 ? -12.196 -4.896 -2.351 1.00 93.19 77 GLY A O 1
ATOM 591 N N . LYS A 1 78 ? -13.312 -6.325 -1.003 1.00 94.50 78 LYS A N 1
ATOM 592 C CA . LYS A 1 78 ? -13.406 -5.433 0.146 1.00 94.50 78 LYS A CA 1
ATOM 593 C C . LYS A 1 78 ? -13.337 -6.227 1.449 1.00 94.50 78 LYS A C 1
ATOM 595 O O . LYS A 1 78 ? -13.962 -7.276 1.563 1.00 94.50 78 LYS A O 1
ATOM 600 N N . LEU A 1 79 ? -12.563 -5.720 2.400 1.00 93.25 79 LEU A N 1
ATOM 601 C CA . LEU A 1 79 ? -12.529 -6.175 3.785 1.00 93.25 79 LEU A CA 1
ATOM 602 C C . LEU A 1 79 ? -13.711 -5.549 4.536 1.00 93.25 79 LEU A C 1
ATOM 604 O O . LEU A 1 79 ? -13.866 -4.329 4.515 1.00 93.25 79 LEU A O 1
ATOM 608 N N . GLU A 1 80 ? -14.531 -6.353 5.207 1.00 9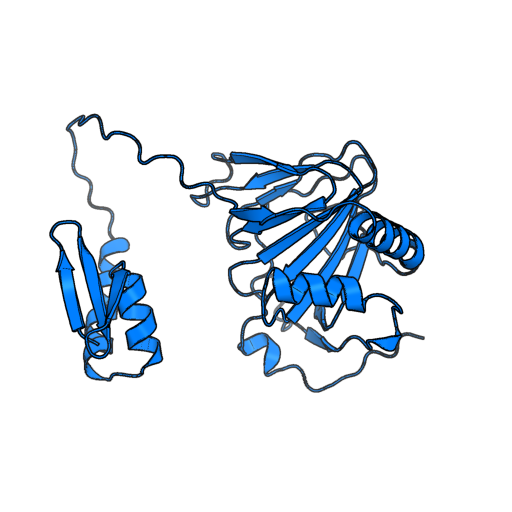4.38 80 GLU A N 1
ATOM 609 C CA . GLU A 1 80 ? -15.747 -5.871 5.872 1.00 94.38 80 GLU A CA 1
ATOM 610 C C . GLU A 1 80 ? -15.966 -6.544 7.232 1.00 94.38 80 GLU A C 1
ATOM 612 O O . GLU A 1 80 ? -15.308 -7.523 7.585 1.00 94.38 80 GLU A O 1
ATOM 617 N N . GLY A 1 81 ? -16.900 -5.994 8.009 1.00 95.56 81 GLY A N 1
ATOM 618 C CA . GLY A 1 81 ? -17.351 -6.580 9.268 1.00 95.56 81 GLY A CA 1
ATOM 619 C C . GLY A 1 81 ? -16.229 -6.773 10.289 1.00 95.56 81 GLY A C 1
ATOM 620 O O . GLY A 1 81 ? -15.446 -5.861 10.560 1.00 95.56 81 GLY A O 1
ATOM 621 N N . GLU A 1 82 ? -16.185 -7.966 10.878 1.00 95.06 82 GLU A N 1
ATOM 622 C CA . GLU A 1 82 ? -15.252 -8.298 11.954 1.00 95.06 82 GLU A CA 1
ATOM 623 C C . GLU A 1 82 ? -13.789 -8.280 11.491 1.00 95.06 82 GLU A C 1
ATOM 625 O O . GLU A 1 82 ? -12.930 -7.783 12.216 1.00 95.06 82 GLU A O 1
ATOM 630 N N . GLU A 1 83 ? -13.497 -8.732 10.267 1.00 92.44 83 GLU A N 1
ATOM 631 C CA . GLU A 1 83 ? -12.126 -8.737 9.740 1.00 92.44 83 GLU A CA 1
ATOM 632 C C . GLU A 1 83 ? -11.576 -7.309 9.592 1.00 92.44 83 GLU A C 1
ATOM 634 O O . GLU A 1 83 ? -10.426 -7.042 9.949 1.00 92.44 83 GLU A O 1
ATOM 639 N N . LEU A 1 84 ? -12.406 -6.368 9.120 1.00 95.44 84 LEU A N 1
ATOM 640 C CA . LEU A 1 84 ? -12.032 -4.952 9.047 1.00 95.44 84 LEU A CA 1
ATOM 641 C C . LEU A 1 84 ? -11.786 -4.373 10.438 1.00 95.44 84 LEU A C 1
ATOM 643 O O . LEU A 1 84 ? -10.750 -3.745 10.651 1.00 95.44 84 LEU A O 1
ATOM 647 N N . ALA A 1 85 ? -12.687 -4.625 11.387 1.00 97.19 85 ALA A N 1
ATOM 648 C CA . ALA A 1 85 ? -12.539 -4.141 12.756 1.00 97.19 85 ALA A CA 1
ATOM 649 C C . ALA A 1 85 ? -11.245 -4.657 13.414 1.00 97.19 85 ALA A C 1
ATOM 651 O O . ALA A 1 85 ? -10.491 -3.871 13.989 1.00 97.19 85 ALA A O 1
ATOM 652 N N . GLN A 1 86 ? -10.931 -5.948 13.253 1.00 96.06 86 GLN A N 1
ATOM 653 C CA . GLN A 1 86 ? -9.712 -6.555 13.794 1.00 96.06 86 GLN A CA 1
ATOM 654 C C . GLN A 1 86 ? -8.440 -5.912 13.218 1.00 96.06 86 GLN A C 1
ATOM 656 O O . GLN A 1 86 ? -7.541 -5.544 13.978 1.00 96.06 86 GLN A O 1
ATOM 661 N N . ILE A 1 87 ? -8.368 -5.707 11.895 1.00 96.69 87 ILE A N 1
ATOM 662 C CA . ILE A 1 87 ? -7.208 -5.053 11.264 1.00 96.69 87 ILE A CA 1
ATOM 663 C C . ILE A 1 87 ? -7.108 -3.582 11.692 1.00 96.69 87 ILE A C 1
ATOM 665 O O . ILE A 1 87 ? -6.009 -3.093 11.958 1.00 96.69 87 ILE A O 1
ATOM 669 N N . GLN A 1 88 ? -8.232 -2.870 11.803 1.00 97.94 88 GLN A N 1
ATOM 670 C CA . GLN A 1 88 ? -8.253 -1.486 12.283 1.00 97.94 88 GLN A CA 1
ATOM 671 C C . GLN A 1 88 ? -7.724 -1.373 13.718 1.00 97.94 88 GLN A C 1
ATOM 673 O O . GLN A 1 88 ? -6.916 -0.488 14.010 1.00 97.94 88 GLN A O 1
ATOM 678 N N . ASP A 1 89 ? -8.145 -2.262 14.613 1.00 98.12 89 ASP A N 1
ATOM 679 C CA . ASP A 1 89 ? -7.693 -2.266 16.003 1.00 98.12 89 ASP A CA 1
ATOM 680 C C . ASP A 1 89 ? -6.221 -2.662 16.127 1.00 98.12 89 ASP A C 1
ATOM 682 O O . ASP A 1 89 ? -5.475 -2.036 16.889 1.00 98.12 89 ASP A O 1
ATOM 686 N N . TRP A 1 90 ? -5.759 -3.607 15.306 1.00 97.31 90 TRP A N 1
ATOM 687 C CA . TRP A 1 90 ? -4.339 -3.913 15.192 1.00 97.31 90 TRP A CA 1
ATOM 688 C C . TRP A 1 90 ? -3.532 -2.697 14.712 1.00 97.31 90 TRP A C 1
ATOM 690 O O . TRP A 1 90 ? -2.544 -2.331 15.344 1.00 97.31 90 TRP A O 1
ATOM 700 N N . CYS A 1 91 ? -3.976 -1.993 13.664 1.00 97.75 91 CYS A N 1
ATOM 701 C CA . CYS A 1 91 ? -3.301 -0.786 13.173 1.00 97.75 91 CYS A CA 1
ATOM 702 C C . CYS A 1 91 ? -3.182 0.298 14.254 1.00 97.75 91 CYS A C 1
ATOM 704 O O . CYS A 1 91 ? -2.129 0.926 14.394 1.00 97.75 91 CYS A O 1
ATOM 706 N N . LYS A 1 92 ? -4.237 0.502 15.052 1.00 97.19 92 LYS A N 1
ATOM 707 C CA . LYS A 1 92 ? -4.211 1.438 16.186 1.00 97.19 92 LYS A CA 1
ATOM 708 C C . LYS A 1 92 ? -3.201 0.997 17.248 1.00 97.19 92 LYS A C 1
ATOM 710 O O . LYS A 1 92 ? -2.471 1.847 17.756 1.00 97.19 92 LYS A O 1
ATOM 715 N N . SER A 1 93 ? -3.130 -0.299 17.563 1.00 96.25 93 SER A N 1
ATOM 716 C CA . SER A 1 93 ? -2.240 -0.826 18.607 1.00 96.25 93 SER A CA 1
ATOM 717 C C . SER A 1 93 ? -0.757 -0.742 18.225 1.00 96.25 93 SER A C 1
ATOM 719 O O . SER A 1 93 ? 0.085 -0.511 19.094 1.00 96.25 93 SER A O 1
ATOM 721 N N . VAL A 1 94 ? -0.425 -0.849 16.932 1.00 94.75 94 VAL A N 1
ATOM 722 C CA . VAL A 1 94 ? 0.962 -0.746 16.442 1.00 94.75 94 VAL A CA 1
ATOM 723 C C . VAL A 1 94 ? 1.384 0.673 16.060 1.00 94.75 94 VAL A C 1
ATOM 725 O O . VAL A 1 94 ? 2.560 0.887 15.770 1.00 94.75 94 VAL A O 1
ATOM 728 N N . LYS A 1 95 ? 0.476 1.661 16.092 1.00 94.69 95 LYS A N 1
ATOM 729 C CA . LYS A 1 95 ? 0.756 3.053 15.682 1.00 94.69 95 LYS A CA 1
ATOM 730 C C . LYS A 1 95 ? 1.981 3.645 16.388 1.00 94.69 95 LYS A C 1
ATOM 732 O O . LYS A 1 95 ? 2.779 4.326 15.752 1.00 94.69 95 LYS A O 1
ATOM 737 N N . SER A 1 96 ? 2.160 3.362 17.679 1.00 93.19 96 SER A N 1
ATOM 738 C CA . SER A 1 96 ? 3.303 3.842 18.474 1.00 93.19 96 SER A CA 1
ATOM 739 C C . SER A 1 96 ? 4.643 3.194 18.107 1.00 93.19 96 SER A C 1
ATOM 741 O O . SER A 1 96 ? 5.686 3.725 18.476 1.00 93.19 96 SER A O 1
ATOM 743 N N . LYS A 1 97 ? 4.627 2.068 17.383 1.00 91.25 97 LYS A N 1
ATOM 744 C CA . LYS A 1 97 ? 5.817 1.354 16.894 1.00 91.25 97 LYS A CA 1
ATOM 745 C C . LYS A 1 97 ? 6.221 1.763 15.472 1.00 91.25 97 LYS A C 1
ATOM 747 O O . LYS A 1 97 ? 7.245 1.298 14.978 1.00 91.25 97 LYS A O 1
ATOM 752 N N . MET A 1 98 ? 5.408 2.572 14.791 1.00 93.50 98 MET A N 1
ATOM 753 C CA . MET A 1 98 ? 5.720 3.070 13.451 1.00 93.50 98 MET A CA 1
ATOM 754 C C . MET A 1 98 ? 6.808 4.140 13.524 1.00 93.50 98 MET A C 1
ATOM 756 O O . MET A 1 98 ? 6.901 4.878 14.505 1.00 93.50 98 MET A O 1
ATOM 760 N N . PHE A 1 99 ? 7.597 4.273 12.464 1.00 89.75 99 PHE A N 1
ATOM 761 C CA . PHE A 1 99 ? 8.664 5.269 12.380 1.00 89.75 99 PHE A CA 1
ATOM 762 C C . PHE A 1 99 ? 8.423 6.251 11.226 1.00 89.75 99 PHE A C 1
ATOM 764 O O . PHE A 1 99 ? 7.702 5.920 10.280 1.00 89.75 99 PHE A O 1
ATOM 771 N N . PRO A 1 100 ? 8.982 7.475 11.290 1.00 87.62 100 PRO A N 1
ATOM 772 C CA . PRO A 1 100 ? 8.865 8.436 10.202 1.00 87.62 100 PRO A CA 1
ATOM 773 C C . PRO A 1 100 ? 9.402 7.857 8.899 1.00 87.62 100 PRO A C 1
ATOM 775 O O . PRO A 1 100 ? 10.508 7.319 8.851 1.00 87.62 100 PRO A O 1
ATOM 778 N N . SER A 1 101 ? 8.613 7.986 7.839 1.00 83.00 101 SER A N 1
ATOM 779 C CA . SER A 1 101 ? 8.981 7.480 6.529 1.00 83.00 101 SER A CA 1
ATOM 780 C C . SER A 1 101 ? 10.190 8.217 5.969 1.00 83.00 101 SER A C 1
ATOM 782 O O . SER A 1 101 ? 10.261 9.445 6.014 1.00 83.00 101 SER A O 1
ATOM 784 N N . VAL A 1 102 ? 11.108 7.474 5.349 1.00 76.00 102 VAL A N 1
ATOM 785 C CA . VAL A 1 102 ? 12.227 8.063 4.586 1.00 76.00 102 VAL A CA 1
ATOM 786 C C . VAL A 1 102 ? 11.802 8.564 3.199 1.00 76.00 102 VAL A C 1
ATOM 788 O O . VAL A 1 102 ? 12.629 9.034 2.415 1.00 76.00 102 VAL A O 1
ATOM 791 N N . SER A 1 103 ? 10.517 8.438 2.861 1.00 72.19 103 SER A N 1
ATOM 792 C CA . SER A 1 103 ? 9.982 8.879 1.582 1.00 72.19 103 SER A CA 1
ATOM 793 C C . SER A 1 103 ? 10.042 10.396 1.414 1.00 72.19 103 SER A C 1
ATOM 795 O O . SER A 1 103 ? 9.589 11.161 2.257 1.00 72.19 103 SER A O 1
ATOM 797 N N . GLN A 1 104 ? 10.516 10.830 0.247 1.00 77.94 104 GLN A N 1
ATOM 798 C CA . GLN A 1 104 ? 10.575 12.245 -0.138 1.00 77.94 104 GLN A CA 1
ATOM 799 C C . GLN A 1 104 ? 9.256 12.773 -0.728 1.00 77.94 104 GLN A C 1
ATOM 801 O O . GLN A 1 104 ? 9.154 13.950 -1.078 1.00 77.94 104 GLN A O 1
ATOM 806 N N . TYR A 1 105 ? 8.258 11.904 -0.909 1.00 80.88 105 TYR A N 1
ATOM 807 C CA . TYR A 1 105 ? 7.014 12.241 -1.602 1.00 80.88 105 TYR A CA 1
ATOM 808 C C . TYR A 1 105 ? 5.799 12.362 -0.670 1.00 80.88 105 TYR A C 1
ATOM 810 O O . TYR A 1 105 ? 4.720 12.706 -1.152 1.00 80.88 105 TYR A O 1
ATOM 818 N N . ALA A 1 106 ? 5.945 12.093 0.631 1.00 81.38 106 ALA A N 1
ATOM 819 C CA . ALA A 1 106 ? 4.862 12.184 1.609 1.00 81.38 106 ALA A CA 1
ATOM 820 C C . ALA A 1 106 ? 5.377 12.679 2.968 1.00 81.38 106 ALA A C 1
ATOM 822 O O . ALA A 1 106 ? 5.870 11.894 3.778 1.00 81.38 106 ALA A O 1
ATOM 823 N N . ASP A 1 107 ? 5.241 13.982 3.209 1.00 84.00 107 ASP A N 1
ATOM 824 C CA . ASP A 1 107 ? 5.662 14.613 4.461 1.00 84.00 107 ASP A CA 1
ATOM 825 C C . ASP A 1 107 ? 4.830 14.069 5.638 1.00 84.00 107 ASP A C 1
ATOM 827 O O . ASP A 1 107 ? 3.632 13.831 5.497 1.00 84.00 107 ASP A O 1
ATOM 831 N N . SER A 1 108 ? 5.461 13.850 6.796 1.00 87.00 108 SER A N 1
ATOM 832 C CA . SER A 1 108 ? 4.810 13.364 8.032 1.00 87.00 108 SER A CA 1
ATOM 833 C C . SER A 1 108 ? 4.172 11.966 7.967 1.00 87.00 108 SER A C 1
ATOM 835 O O . SER A 1 108 ? 3.537 11.541 8.934 1.00 87.00 108 SER A O 1
ATOM 837 N N . ARG A 1 109 ? 4.361 11.220 6.870 1.00 92.12 109 ARG A N 1
ATOM 838 C CA . ARG A 1 109 ? 3.955 9.813 6.770 1.00 92.12 109 ARG A CA 1
ATOM 839 C C . ARG A 1 109 ? 4.759 8.960 7.747 1.00 92.12 109 ARG A C 1
ATOM 841 O O . ARG A 1 109 ? 5.983 9.062 7.794 1.00 92.12 109 ARG A O 1
ATOM 848 N N . MET A 1 110 ? 4.080 8.061 8.448 1.00 93.62 110 MET A N 1
ATOM 849 C CA . MET A 1 110 ? 4.712 7.029 9.269 1.00 93.62 110 MET A CA 1
ATOM 850 C C . MET A 1 110 ? 4.603 5.680 8.559 1.00 93.62 110 MET A C 1
ATOM 852 O O . MET A 1 110 ? 3.622 5.424 7.853 1.00 93.62 110 MET A O 1
ATOM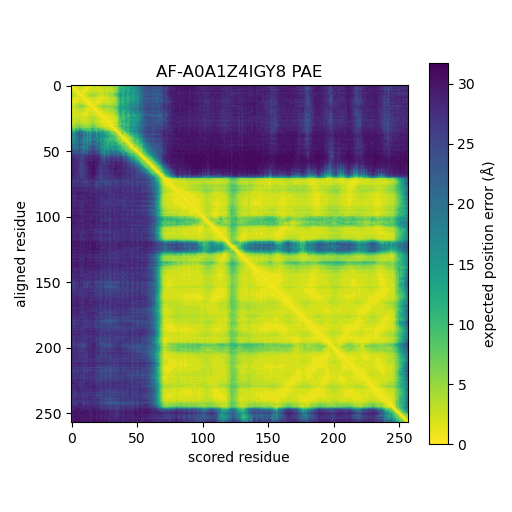 856 N N . GLU A 1 111 ? 5.587 4.808 8.748 1.00 94.44 111 GLU A N 1
ATOM 857 C CA . GLU A 1 111 ? 5.607 3.480 8.139 1.00 94.44 111 GLU A CA 1
ATOM 858 C C . GLU A 1 111 ? 6.057 2.383 9.109 1.00 94.44 111 GLU A C 1
ATOM 860 O O . GLU A 1 111 ? 6.718 2.632 10.119 1.00 94.44 111 GLU A O 1
ATOM 865 N N . LEU A 1 112 ? 5.638 1.158 8.806 1.00 93.88 112 LEU A N 1
ATOM 866 C CA . LEU A 1 112 ? 6.044 -0.073 9.471 1.00 93.88 112 LEU A CA 1
ATOM 867 C C . LEU A 1 112 ? 6.135 -1.176 8.417 1.00 93.88 112 LEU A C 1
A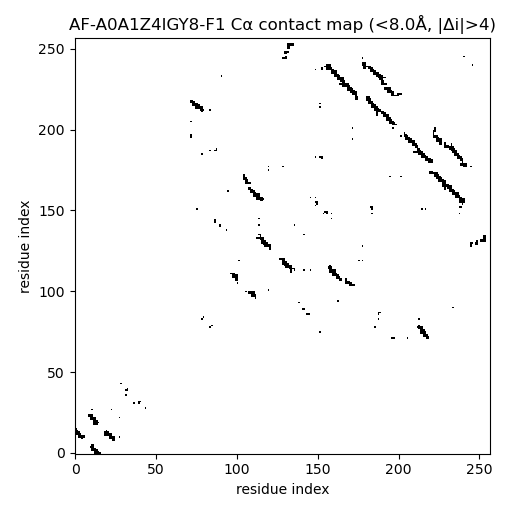TOM 869 O O . LEU A 1 112 ? 5.315 -1.257 7.502 1.00 93.88 112 LEU A O 1
ATOM 873 N N . HIS A 1 113 ? 7.164 -2.010 8.523 1.00 93.62 113 HIS A N 1
ATOM 874 C CA . HIS A 1 113 ? 7.476 -3.032 7.532 1.00 93.62 113 HIS A CA 1
ATOM 875 C C . HIS A 1 113 ? 7.173 -4.414 8.108 1.00 93.62 113 HIS A C 1
ATOM 877 O O . HIS A 1 113 ? 7.633 -4.735 9.200 1.00 93.62 113 HIS A O 1
ATOM 883 N N . LEU A 1 114 ? 6.449 -5.240 7.354 1.00 94.19 114 LEU A N 1
ATOM 884 C CA . LEU A 1 114 ? 6.218 -6.652 7.661 1.00 94.19 114 LEU A CA 1
ATOM 885 C C . LEU A 1 114 ? 6.954 -7.535 6.650 1.00 94.19 114 LEU A C 1
ATOM 887 O O . LEU A 1 114 ? 7.159 -7.136 5.495 1.00 94.19 114 LEU A O 1
ATOM 891 N N . ARG A 1 115 ? 7.339 -8.739 7.090 1.00 92.94 115 ARG A N 1
ATOM 892 C CA . ARG A 1 115 ? 8.231 -9.714 6.428 1.00 92.94 115 ARG A CA 1
ATOM 893 C C . ARG A 1 115 ? 9.637 -9.228 6.122 1.00 92.94 115 ARG A C 1
ATOM 895 O O . ARG A 1 115 ? 10.611 -9.881 6.488 1.00 92.94 115 ARG A O 1
ATOM 902 N N . ARG A 1 116 ? 9.765 -8.114 5.405 1.00 92.06 116 ARG A N 1
ATOM 903 C CA . ARG A 1 116 ? 11.050 -7.567 4.975 1.00 92.06 116 ARG A CA 1
ATOM 904 C C . ARG A 1 116 ? 11.093 -6.057 5.134 1.00 92.06 116 ARG A C 1
ATOM 906 O O . ARG A 1 116 ? 10.247 -5.326 4.624 1.00 92.06 116 ARG A O 1
ATOM 913 N N . PHE A 1 117 ? 12.146 -5.592 5.785 1.00 89.44 117 PHE A N 1
ATOM 914 C CA . PHE A 1 117 ? 12.578 -4.212 5.718 1.00 89.44 117 PHE A CA 1
ATOM 915 C C . PHE A 1 117 ? 13.317 -3.997 4.397 1.00 89.44 117 PHE A C 1
ATOM 917 O O . PHE A 1 117 ? 14.166 -4.806 4.017 1.00 89.44 117 PHE A O 1
ATOM 924 N N . VAL A 1 118 ? 13.007 -2.900 3.709 1.00 86.38 118 VAL A N 1
ATOM 925 C CA . VAL A 1 118 ? 13.618 -2.539 2.427 1.00 86.38 118 VAL A CA 1
ATOM 926 C C . VAL A 1 118 ? 14.117 -1.108 2.540 1.00 86.38 118 VAL A C 1
ATOM 928 O O . VAL A 1 118 ? 13.331 -0.164 2.578 1.00 86.38 118 VAL A O 1
ATOM 931 N N . SER A 1 119 ? 15.438 -0.950 2.594 1.00 78.69 119 SER A N 1
ATOM 932 C CA . SER A 1 119 ? 16.083 0.358 2.561 1.00 78.69 119 SER A CA 1
ATOM 933 C C . SER A 1 119 ? 15.988 0.920 1.151 1.00 78.69 119 SER A C 1
ATOM 935 O O . SER A 1 119 ? 16.639 0.436 0.217 1.00 78.69 119 SER A O 1
ATOM 937 N N . LEU A 1 120 ? 15.164 1.950 0.993 1.00 70.38 120 LEU A N 1
ATOM 938 C CA . LEU A 1 120 ? 15.036 2.683 -0.256 1.00 70.38 120 LEU A CA 1
ATOM 939 C C . LEU A 1 120 ? 16.258 3.597 -0.405 1.00 70.38 120 LEU A C 1
ATOM 941 O O . LEU A 1 120 ? 16.226 4.774 -0.053 1.00 70.38 120 LEU A O 1
ATOM 945 N N . ALA A 1 121 ? 17.363 3.048 -0.912 1.00 56.16 121 ALA A N 1
ATOM 946 C CA . ALA A 1 121 ? 18.463 3.870 -1.394 1.00 56.16 121 ALA A CA 1
ATOM 947 C C . ALA A 1 121 ? 17.914 4.784 -2.500 1.00 56.16 121 ALA A C 1
ATOM 949 O O . ALA A 1 121 ? 17.327 4.311 -3.474 1.00 56.16 121 ALA A O 1
ATOM 950 N N . GLY A 1 122 ? 18.036 6.103 -2.324 1.00 53.06 122 GLY A N 1
ATOM 951 C CA . GLY A 1 122 ? 17.581 7.052 -3.337 1.00 53.06 122 GLY A CA 1
ATOM 952 C C . GLY A 1 122 ? 18.257 6.763 -4.677 1.00 53.06 122 GLY A C 1
ATOM 953 O O . GLY A 1 122 ? 19.416 6.363 -4.703 1.00 53.06 122 GLY A O 1
ATOM 954 N N . ALA A 1 123 ? 17.577 7.018 -5.796 1.00 47.28 123 ALA A N 1
ATOM 955 C CA . ALA A 1 123 ? 18.098 6.743 -7.144 1.00 47.28 123 ALA A CA 1
ATOM 956 C C . ALA A 1 123 ? 19.449 7.427 -7.471 1.00 47.28 123 ALA A C 1
ATOM 958 O O . ALA A 1 123 ? 20.078 7.104 -8.471 1.00 47.28 123 ALA A O 1
ATOM 959 N N . LYS A 1 124 ? 19.887 8.382 -6.638 1.00 48.75 124 LYS A N 1
ATOM 960 C CA . LYS A 1 124 ? 21.170 9.101 -6.734 1.00 48.75 124 LYS A CA 1
ATOM 961 C C . LYS A 1 124 ? 22.279 8.525 -5.845 1.00 48.75 124 LYS A C 1
ATOM 963 O O . LYS A 1 124 ? 23.387 9.044 -5.842 1.00 48.75 124 LYS A O 1
ATOM 968 N N . SER A 1 125 ? 21.971 7.519 -5.035 1.00 55.16 125 SER A N 1
ATOM 969 C CA . SER A 1 125 ? 22.913 6.867 -4.135 1.00 55.16 125 SER A CA 1
ATOM 970 C C . SER A 1 125 ? 23.423 5.600 -4.814 1.00 55.16 125 SER A C 1
ATOM 972 O O . SER A 1 125 ? 22.640 4.695 -5.079 1.00 55.16 125 SER A O 1
ATOM 974 N N . GLU A 1 126 ? 24.735 5.492 -5.017 1.00 57.03 126 GLU A N 1
ATOM 975 C CA . GLU A 1 126 ? 25.396 4.261 -5.489 1.00 57.03 126 GLU A CA 1
ATOM 976 C C . GLU A 1 126 ? 25.238 3.075 -4.514 1.00 57.03 126 GLU A C 1
ATOM 978 O O . GLU A 1 126 ? 25.636 1.948 -4.814 1.00 57.03 126 GLU A O 1
ATOM 983 N N . LYS A 1 127 ? 24.654 3.297 -3.327 1.00 62.34 127 LYS A N 1
ATOM 984 C CA . LYS A 1 127 ? 24.384 2.231 -2.362 1.00 62.34 127 LYS A CA 1
ATOM 985 C C . LYS A 1 127 ? 23.286 1.309 -2.884 1.00 62.34 127 LYS A C 1
ATOM 987 O O . LYS A 1 127 ? 22.187 1.753 -3.213 1.00 62.34 127 LYS A O 1
ATOM 992 N N . LYS A 1 128 ? 23.580 0.009 -2.888 1.00 68.31 128 LYS A N 1
ATOM 993 C CA . LYS A 1 128 ? 22.608 -1.047 -3.181 1.00 68.31 128 LYS A CA 1
ATOM 994 C C . LYS A 1 128 ? 21.454 -1.017 -2.174 1.00 68.31 128 LYS A C 1
ATOM 996 O O . LYS A 1 128 ? 21.663 -0.739 -0.992 1.00 68.31 128 LYS A O 1
ATOM 1001 N N . THR A 1 129 ? 20.250 -1.341 -2.644 1.00 77.00 129 THR A N 1
ATOM 1002 C CA . THR A 1 129 ? 19.087 -1.609 -1.789 1.00 77.00 129 THR A CA 1
ATOM 1003 C C . THR A 1 129 ? 19.445 -2.671 -0.754 1.00 77.00 129 THR A C 1
ATOM 1005 O O . THR A 1 129 ? 19.940 -3.740 -1.106 1.00 77.00 129 THR A O 1
ATOM 1008 N N . VAL A 1 130 ? 19.188 -2.375 0.519 1.00 82.62 130 VAL A N 1
ATOM 1009 C CA . VAL A 1 130 ? 19.380 -3.328 1.619 1.00 82.62 130 VAL A CA 1
ATOM 1010 C C . VAL A 1 130 ? 18.034 -3.942 1.961 1.00 82.62 130 VAL A C 1
ATOM 1012 O O . VAL A 1 130 ? 17.078 -3.212 2.220 1.00 82.62 130 VAL A O 1
ATOM 1015 N N . VAL A 1 131 ? 17.970 -5.270 1.981 1.00 86.00 131 VAL A N 1
ATOM 1016 C CA . VAL A 1 131 ? 16.775 -6.032 2.348 1.00 86.00 131 VAL A CA 1
ATOM 1017 C C . VAL A 1 131 ? 17.101 -6.864 3.582 1.00 86.00 131 VAL A C 1
ATOM 1019 O O . VAL A 1 131 ? 18.088 -7.596 3.580 1.00 86.00 131 VAL A O 1
ATOM 1022 N N . LYS A 1 132 ? 16.291 -6.744 4.636 1.00 87.12 132 LYS A N 1
ATOM 1023 C CA . LYS A 1 132 ? 16.456 -7.499 5.889 1.00 87.12 132 LYS A CA 1
ATOM 1024 C C . LYS A 1 132 ? 15.146 -8.160 6.278 1.00 87.12 132 LYS A C 1
ATOM 1026 O O . LYS A 1 132 ? 14.091 -7.555 6.110 1.00 87.12 132 LYS A O 1
ATOM 1031 N N . THR A 1 133 ? 15.204 -9.376 6.806 1.00 87.69 133 THR A N 1
ATOM 1032 C CA . THR A 1 133 ? 14.013 -10.046 7.341 1.00 87.69 133 THR A CA 1
ATOM 1033 C C . THR A 1 133 ? 13.554 -9.335 8.611 1.00 87.69 133 THR A C 1
ATOM 1035 O O . THR A 1 133 ? 14.374 -8.972 9.456 1.00 87.69 133 THR A O 1
ATOM 1038 N N . VAL A 1 134 ? 12.246 -9.126 8.728 1.00 85.50 134 VAL A N 1
ATOM 1039 C CA . VAL A 1 134 ? 11.602 -8.646 9.953 1.00 85.50 134 VAL A CA 1
ATOM 1040 C C . VAL A 1 134 ? 11.175 -9.864 10.755 1.00 85.50 134 VAL A C 1
ATOM 1042 O O . VAL A 1 134 ? 10.567 -10.780 10.204 1.00 85.50 134 VAL A O 1
ATOM 1045 N N . ASP A 1 135 ? 11.510 -9.879 12.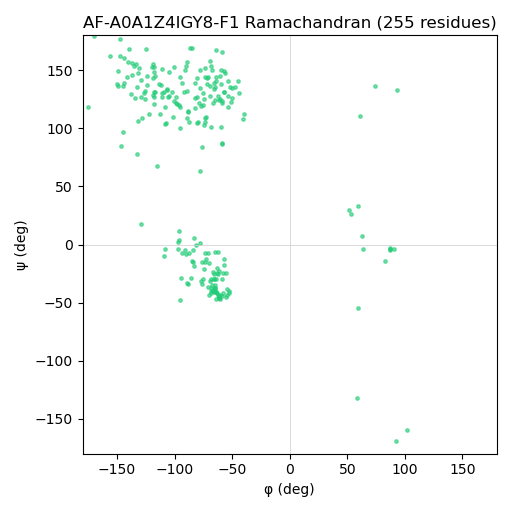039 1.00 83.06 135 ASP A N 1
ATOM 1046 C CA . ASP A 1 135 ? 11.088 -10.944 12.941 1.00 83.06 135 ASP A CA 1
ATOM 1047 C C . ASP A 1 135 ? 9.560 -10.926 13.102 1.00 83.06 135 ASP A C 1
ATOM 1049 O O . ASP A 1 135 ? 8.985 -9.903 13.483 1.00 83.06 135 ASP A O 1
ATOM 1053 N N . SER A 1 136 ? 8.898 -12.051 12.819 1.00 76.44 136 SER A N 1
ATOM 1054 C CA . SER A 1 136 ? 7.437 -12.165 12.905 1.00 76.44 136 SER A CA 1
ATOM 1055 C C . SER A 1 136 ? 6.913 -11.946 14.328 1.00 76.44 136 SER A C 1
ATOM 1057 O O . SER A 1 136 ? 5.789 -11.488 14.503 1.00 76.44 136 SER A O 1
ATOM 1059 N N . SER A 1 137 ? 7.729 -12.196 15.357 1.00 82.06 137 SER A N 1
ATOM 1060 C CA . SER A 1 137 ? 7.349 -11.974 16.759 1.00 82.06 137 SER A CA 1
ATOM 1061 C C . SER A 1 137 ? 7.302 -10.493 17.165 1.00 82.06 137 SER A C 1
ATOM 1063 O O . SER A 1 137 ? 6.716 -10.154 18.195 1.00 82.06 137 SER A O 1
ATOM 1065 N N . MET A 1 138 ? 7.877 -9.591 16.359 1.00 84.62 138 MET A N 1
ATOM 1066 C CA . MET A 1 138 ? 7.966 -8.158 16.670 1.00 84.62 138 MET A CA 1
ATOM 1067 C C . MET A 1 138 ? 6.588 -7.472 16.711 1.00 84.62 138 MET A C 1
ATOM 1069 O O . MET A 1 138 ? 6.365 -6.514 17.471 1.00 84.62 138 MET A O 1
ATOM 1073 N N . TYR A 1 139 ? 5.646 -7.985 15.917 1.00 89.75 139 TYR A N 1
ATOM 1074 C CA . TYR A 1 139 ? 4.306 -7.431 15.767 1.00 89.75 139 TYR A CA 1
ATOM 1075 C C . TYR A 1 139 ? 3.243 -8.533 15.876 1.00 89.75 139 TYR A C 1
ATOM 1077 O O . TYR A 1 139 ? 2.686 -8.943 14.859 1.00 89.75 139 TYR A O 1
ATOM 1085 N N . PRO A 1 140 ? 2.925 -8.998 17.100 1.00 89.25 140 PRO A N 1
ATOM 1086 C CA . PRO A 1 140 ? 1.881 -10.000 17.300 1.00 89.25 140 PRO A CA 1
ATOM 1087 C C . PRO A 1 140 ? 0.565 -9.587 16.631 1.00 89.25 140 PRO A C 1
ATOM 1089 O O . PRO A 1 140 ? 0.154 -8.426 16.733 1.00 89.25 140 PRO A O 1
ATOM 1092 N N . GLY A 1 141 ? -0.082 -10.518 15.932 1.00 88.94 141 GLY A N 1
ATOM 1093 C CA . GLY A 1 141 ? -1.312 -10.266 15.183 1.00 88.94 141 GLY A CA 1
ATOM 1094 C C . GLY A 1 141 ? -1.090 -9.767 13.753 1.00 88.94 141 GLY A C 1
ATOM 1095 O O . GLY A 1 141 ? -2.064 -9.616 13.023 1.00 88.94 141 GLY A O 1
ATOM 1096 N N . ALA A 1 142 ? 0.153 -9.528 13.312 1.00 93.12 142 ALA A N 1
ATOM 1097 C CA . ALA A 1 142 ? 0.449 -9.144 11.927 1.00 93.12 142 ALA A CA 1
ATOM 1098 C C . ALA A 1 142 ? 0.071 -10.231 10.904 1.00 93.12 142 ALA A C 1
ATOM 1100 O O . ALA A 1 142 ? -0.117 -9.933 9.723 1.00 93.12 142 ALA A O 1
ATOM 1101 N N . GLU A 1 143 ? -0.078 -11.482 11.346 1.00 90.31 143 GLU A N 1
ATOM 1102 C CA . GLU A 1 143 ? -0.359 -12.645 10.504 1.00 90.31 143 GLU A CA 1
ATOM 1103 C C . GLU A 1 143 ? -1.664 -12.484 9.713 1.00 90.31 143 GLU A C 1
ATOM 1105 O O . GLU A 1 143 ? -1.771 -12.980 8.590 1.00 90.31 143 GLU A O 1
ATOM 1110 N N . MET A 1 144 ? -2.645 -11.743 10.245 1.00 91.31 144 MET A N 1
ATOM 1111 C CA . MET A 1 144 ? -3.893 -11.455 9.528 1.00 91.31 144 MET A CA 1
ATOM 1112 C C . MET A 1 144 ? -3.657 -10.571 8.295 1.00 91.31 144 MET A C 1
ATOM 1114 O O . MET A 1 144 ? -4.220 -10.831 7.231 1.00 91.31 144 MET A O 1
ATOM 1118 N N . ILE A 1 145 ? -2.773 -9.572 8.399 1.00 95.06 145 ILE A N 1
ATOM 1119 C CA . ILE A 1 145 ? -2.399 -8.705 7.274 1.00 95.06 145 ILE A CA 1
ATOM 1120 C C . ILE A 1 145 ? -1.606 -9.503 6.252 1.00 95.06 145 ILE A C 1
ATOM 1122 O O . ILE A 1 145 ? -1.845 -9.363 5.056 1.00 95.06 145 ILE A O 1
ATOM 1126 N N . GLU A 1 146 ? -0.685 -10.354 6.703 1.00 94.12 146 GLU A N 1
ATOM 1127 C CA . GLU A 1 146 ? 0.085 -11.201 5.794 1.00 94.12 146 GLU A CA 1
ATOM 1128 C C . GLU A 1 146 ? -0.801 -12.211 5.061 1.00 94.12 146 GLU A C 1
ATOM 1130 O O . GLU A 1 146 ? -0.645 -12.396 3.858 1.00 94.12 146 GLU A O 1
ATOM 1135 N N . THR A 1 147 ? -1.786 -12.797 5.745 1.00 93.06 147 THR A N 1
ATOM 1136 C CA . THR A 1 147 ? -2.769 -13.705 5.135 1.00 93.06 147 THR A CA 1
ATOM 1137 C C . THR A 1 147 ? -3.577 -13.000 4.047 1.00 93.06 147 THR A C 1
ATOM 1139 O O . THR A 1 147 ? -3.782 -13.547 2.965 1.00 93.06 147 THR A O 1
ATOM 1142 N N . TRP A 1 148 ? -4.015 -11.764 4.298 1.00 92.62 148 TRP A N 1
ATOM 1143 C CA . TRP A 1 148 ? -4.665 -10.946 3.275 1.00 92.62 148 TRP A CA 1
ATOM 1144 C C . TRP A 1 148 ? -3.715 -10.563 2.141 1.00 92.62 148 TRP A C 1
ATOM 1146 O O . TRP A 1 148 ? -4.110 -10.593 0.978 1.00 92.62 148 TRP A O 1
ATOM 1156 N N . GLY A 1 149 ? -2.456 -10.271 2.458 1.00 93.50 149 GLY A N 1
ATOM 1157 C CA . GLY A 1 149 ? -1.410 -10.039 1.469 1.00 93.50 149 GLY A CA 1
ATOM 1158 C C . GLY A 1 149 ? -1.260 -11.204 0.498 1.00 93.50 149 GLY A C 1
ATOM 1159 O O . GLY A 1 149 ? -1.241 -10.971 -0.704 1.00 93.50 149 GLY A O 1
ATOM 1160 N N . GLU A 1 150 ? -1.248 -12.445 0.990 1.00 95.06 150 GLU A N 1
ATOM 1161 C CA . GLU A 1 150 ? -1.171 -13.637 0.133 1.00 95.06 150 GLU A CA 1
ATOM 1162 C C . GLU A 1 150 ? -2.404 -13.813 -0.753 1.00 95.06 150 GLU A C 1
ATOM 1164 O O . GLU A 1 150 ? -2.280 -14.191 -1.915 1.00 95.06 150 GLU A O 1
ATOM 1169 N N . LYS A 1 151 ? -3.599 -13.494 -0.240 1.00 92.62 151 LYS A N 1
ATOM 1170 C CA . LYS A 1 151 ? -4.834 -13.531 -1.041 1.00 92.62 151 LYS A CA 1
ATOM 1171 C C . LYS A 1 151 ? -4.803 -12.508 -2.182 1.00 92.62 151 LYS A C 1
ATOM 1173 O O . LYS A 1 151 ? -5.269 -12.802 -3.278 1.00 92.62 151 LYS A O 1
ATOM 1178 N N . LEU A 1 152 ? -4.292 -11.302 -1.923 1.00 92.81 152 LEU A N 1
ATOM 1179 C CA . LEU A 1 152 ? -4.332 -10.179 -2.870 1.00 92.81 152 LEU A CA 1
ATOM 1180 C C . LEU A 1 152 ? -3.135 -10.150 -3.828 1.00 92.81 152 LEU A C 1
ATOM 1182 O O . LEU A 1 152 ? -3.261 -9.718 -4.974 1.00 92.81 152 LEU A O 1
ATOM 1186 N N . LEU A 1 153 ? -1.965 -10.574 -3.355 1.00 96.06 153 LEU A N 1
ATOM 1187 C CA . LEU A 1 153 ? -0.717 -10.615 -4.103 1.00 96.06 153 LEU A CA 1
ATOM 1188 C C . LEU A 1 153 ? 0.117 -11.821 -3.636 1.00 96.06 153 LEU A C 1
ATOM 1190 O O . LEU A 1 153 ? 1.009 -11.653 -2.803 1.00 96.06 153 LEU A O 1
ATOM 1194 N N . PRO A 1 154 ? -0.127 -13.020 -4.196 1.00 95.06 154 PRO A N 1
ATOM 1195 C CA . PRO A 1 154 ? 0.593 -14.231 -3.808 1.00 95.06 154 PRO A CA 1
ATOM 1196 C C . PRO A 1 154 ? 2.114 -14.064 -3.885 1.00 95.06 154 PRO A C 1
ATOM 1198 O O . PRO A 1 154 ? 2.622 -13.420 -4.814 1.00 95.06 154 PRO A O 1
ATOM 1201 N N . ASP A 1 155 ? 2.839 -14.632 -2.928 1.00 92.69 155 ASP A N 1
ATOM 1202 C CA . ASP A 1 155 ? 4.302 -14.556 -2.826 1.00 92.69 155 ASP A CA 1
ATOM 1203 C C . ASP A 1 155 ? 4.832 -13.114 -2.703 1.00 92.69 155 ASP A C 1
ATOM 1205 O O . ASP A 1 155 ? 5.905 -12.753 -3.212 1.00 92.69 155 ASP A O 1
ATOM 1209 N N . PHE A 1 156 ? 4.071 -12.228 -2.054 1.00 96.19 156 PHE A N 1
ATOM 1210 C CA . PHE A 1 156 ? 4.568 -10.889 -1.761 1.00 96.19 156 PHE A CA 1
ATOM 1211 C C . PHE A 1 156 ? 5.773 -10.958 -0.811 1.00 96.19 156 PHE A C 1
ATOM 1213 O O . PHE A 1 156 ? 5.862 -11.758 0.124 1.00 96.19 156 PHE A O 1
ATOM 1220 N N . HIS A 1 157 ? 6.723 -10.059 -1.034 1.00 95.94 157 HIS A N 1
ATOM 1221 C CA . HIS A 1 157 ? 7.980 -10.038 -0.297 1.00 95.94 157 HIS A CA 1
ATOM 1222 C C . HIS A 1 157 ? 7.944 -9.097 0.904 1.00 95.94 157 HIS A C 1
ATOM 1224 O O . HIS A 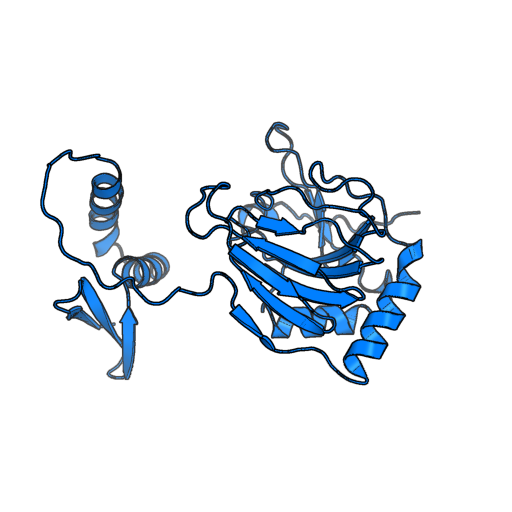1 157 ? 8.659 -9.343 1.876 1.00 95.94 157 HIS A O 1
ATOM 1230 N N . GLN A 1 158 ? 7.134 -8.040 0.823 1.00 96.00 158 GLN A N 1
ATOM 1231 C CA . GLN A 1 158 ? 6.984 -7.012 1.846 1.00 96.00 158 GLN A CA 1
ATOM 1232 C C . GLN A 1 158 ? 5.536 -6.524 1.909 1.00 96.00 158 GLN A C 1
ATOM 1234 O O . GLN A 1 158 ? 4.943 -6.231 0.867 1.00 96.00 158 GLN A O 1
ATOM 1239 N N . ALA A 1 159 ? 5.019 -6.362 3.128 1.00 97.69 159 ALA A N 1
ATOM 1240 C CA . ALA A 1 159 ? 3.870 -5.502 3.379 1.00 97.69 159 ALA A CA 1
ATOM 1241 C C . ALA A 1 159 ? 4.360 -4.210 4.042 1.00 97.69 159 ALA A C 1
ATOM 1243 O O . ALA A 1 159 ? 5.102 -4.245 5.026 1.00 97.69 159 ALA A O 1
ATOM 1244 N N . LEU A 1 160 ? 3.978 -3.071 3.480 1.00 96.44 160 LEU A N 1
ATOM 1245 C CA . LEU A 1 160 ? 4.302 -1.749 3.992 1.00 96.44 160 LEU A CA 1
ATOM 1246 C C . LEU A 1 160 ? 3.032 -1.142 4.587 1.00 96.44 160 LEU A C 1
ATOM 1248 O O . LEU A 1 160 ? 2.131 -0.733 3.854 1.00 96.44 160 LEU A O 1
ATOM 1252 N N . VAL A 1 161 ? 2.961 -1.123 5.915 1.00 97.81 161 VAL A N 1
ATOM 1253 C CA . VAL A 1 161 ? 1.869 -0.512 6.677 1.00 97.81 161 VAL A CA 1
ATOM 1254 C C . VAL A 1 161 ? 2.151 0.979 6.781 1.00 97.81 161 VAL A C 1
ATOM 1256 O O . VAL A 1 161 ? 3.229 1.386 7.211 1.00 97.81 161 VAL A O 1
ATOM 1259 N N . LEU A 1 162 ? 1.194 1.800 6.368 1.00 97.69 162 LEU A N 1
ATOM 1260 C CA . LEU A 1 162 ? 1.370 3.234 6.186 1.00 97.69 162 LEU A CA 1
ATOM 1261 C C . LEU A 1 162 ? 0.295 3.985 6.958 1.00 97.69 162 LEU A C 1
ATOM 1263 O O . LEU A 1 162 ? -0.895 3.698 6.816 1.00 97.69 162 LEU A O 1
ATOM 1267 N N . PHE A 1 163 ? 0.729 4.974 7.734 1.00 97.94 163 PHE A N 1
ATOM 1268 C CA . PHE A 1 163 ? -0.141 5.892 8.451 1.00 97.94 163 PHE A CA 1
ATOM 1269 C C . PHE A 1 163 ? 0.080 7.317 7.950 1.00 97.94 163 PHE A C 1
ATOM 1271 O O . PHE A 1 163 ? 1.211 7.803 7.856 1.00 97.94 163 PHE A O 1
ATOM 1278 N N . TYR A 1 164 ? -1.026 7.986 7.652 1.00 96.69 164 TYR A N 1
ATOM 1279 C CA . TYR A 1 164 ? -1.068 9.353 7.161 1.00 96.69 164 TYR A CA 1
ATOM 1280 C C . TYR A 1 164 ? -1.906 10.187 8.125 1.00 96.69 164 TYR A C 1
ATOM 1282 O O . TYR A 1 164 ? -3.121 9.983 8.185 1.00 96.69 164 TYR A O 1
ATOM 1290 N N . PRO A 1 165 ? -1.297 11.133 8.856 1.00 95.94 165 PRO A N 1
ATOM 1291 C CA . PRO A 1 165 ? -2.055 12.149 9.568 1.00 95.94 165 PRO A CA 1
ATOM 1292 C C . PRO A 1 165 ? -2.960 12.938 8.615 1.00 95.94 165 PRO A C 1
ATOM 1294 O O . PRO A 1 165 ? -2.596 13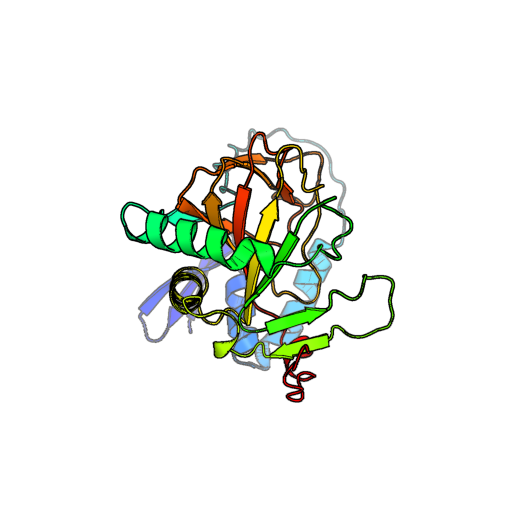.157 7.450 1.00 95.94 165 PRO A O 1
ATOM 1297 N N . ALA A 1 166 ? -4.101 13.417 9.113 1.00 96.69 166 ALA A N 1
ATOM 1298 C CA . ALA A 1 166 ? -4.956 14.346 8.373 1.00 96.69 166 ALA A CA 1
ATOM 1299 C C . ALA A 1 166 ? -4.139 15.503 7.757 1.00 96.69 166 ALA A C 1
ATOM 1301 O O . ALA A 1 166 ? -3.254 16.080 8.388 1.00 96.69 166 ALA A O 1
ATOM 1302 N N . GLY A 1 167 ? -4.423 15.838 6.499 1.00 95.19 167 GLY A N 1
ATOM 1303 C CA . GLY A 1 167 ? -3.694 16.856 5.746 1.00 95.19 167 GLY A CA 1
ATOM 1304 C C . GLY A 1 167 ? -2.445 16.352 5.016 1.00 95.19 167 GLY A C 1
ATOM 1305 O O . GLY A 1 167 ? -1.867 17.127 4.251 1.00 95.19 167 GLY A O 1
ATOM 1306 N N . THR A 1 168 ? -2.047 15.088 5.181 1.00 94.94 168 THR A N 1
ATOM 1307 C CA . THR A 1 168 ? -0.928 14.500 4.427 1.00 94.94 168 THR A CA 1
ATOM 1308 C C . THR A 1 168 ? -1.305 14.275 2.963 1.00 94.94 168 THR A C 1
ATOM 1310 O O . THR A 1 168 ? -2.431 13.899 2.645 1.00 94.94 168 THR A O 1
ATOM 1313 N N . GLN A 1 169 ? -0.355 14.478 2.053 1.00 94.25 169 GLN A N 1
ATOM 1314 C CA . GLN A 1 169 ? -0.500 14.179 0.628 1.00 94.25 169 GLN A CA 1
ATOM 1315 C C . GLN A 1 169 ? 0.623 13.239 0.195 1.00 94.25 169 GLN A C 1
ATOM 1317 O O . GLN A 1 169 ? 1.756 13.381 0.652 1.00 94.25 169 GLN A O 1
ATOM 1322 N N . ILE A 1 170 ? 0.328 12.332 -0.736 1.00 94.69 170 ILE A N 1
ATOM 1323 C CA . ILE A 1 170 ? 1.367 11.618 -1.479 1.00 94.69 170 ILE A CA 1
ATOM 1324 C C . ILE A 1 170 ? 1.494 12.271 -2.848 1.00 94.69 170 ILE A C 1
ATOM 1326 O O . ILE A 1 170 ? 0.598 12.152 -3.688 1.00 94.69 170 ILE A O 1
ATOM 1330 N N . LYS A 1 171 ? 2.611 12.965 -3.075 1.00 94.06 171 LYS A N 1
ATOM 1331 C CA . LYS A 1 171 ? 2.936 13.544 -4.381 1.00 94.06 171 LYS A CA 1
ATOM 1332 C C . LYS A 1 171 ? 3.010 12.434 -5.429 1.00 94.06 171 LYS A C 1
ATOM 1334 O O . LYS A 1 171 ? 3.370 11.295 -5.123 1.00 94.06 171 LYS A O 1
ATOM 1339 N N . VAL A 1 172 ? 2.678 12.781 -6.671 1.00 94.38 172 VAL A N 1
ATOM 1340 C CA . VAL A 1 172 ? 2.743 11.832 -7.785 1.00 94.38 172 VAL A CA 1
ATOM 1341 C C . VAL A 1 172 ? 4.172 11.316 -7.921 1.00 94.38 172 VAL A C 1
ATOM 1343 O O . VAL A 1 172 ? 5.115 12.097 -8.052 1.00 94.38 172 VAL A O 1
ATOM 1346 N N . HIS A 1 173 ? 4.325 10.000 -7.866 1.00 91.69 173 HIS A N 1
ATOM 1347 C CA . HIS A 1 173 ? 5.611 9.319 -7.891 1.00 91.69 173 HIS A CA 1
ATOM 1348 C C . HIS A 1 173 ? 5.488 7.967 -8.596 1.00 91.69 173 HIS A C 1
ATOM 1350 O O . HIS A 1 173 ? 4.409 7.559 -9.021 1.00 91.69 173 HIS A O 1
ATOM 1356 N N . ARG A 1 174 ? 6.624 7.286 -8.734 1.00 91.56 174 ARG A N 1
ATOM 1357 C CA . ARG A 1 174 ? 6.694 5.867 -9.079 1.00 91.56 174 ARG A CA 1
ATOM 1358 C C . ARG A 1 174 ? 7.381 5.155 -7.934 1.00 91.56 174 ARG A C 1
ATOM 1360 O O . ARG A 1 174 ? 8.328 5.699 -7.357 1.00 91.56 174 ARG A O 1
ATOM 1367 N N . ASP A 1 175 ? 6.932 3.949 -7.633 1.00 91.19 175 ASP A N 1
ATOM 1368 C CA . ASP A 1 175 ? 7.541 3.179 -6.563 1.00 91.19 175 ASP A CA 1
ATOM 1369 C C . ASP A 1 175 ? 8.957 2.732 -6.923 1.00 91.19 175 ASP A C 1
ATOM 1371 O O . ASP A 1 175 ? 9.310 2.552 -8.095 1.00 91.19 175 ASP A O 1
ATOM 1375 N N . SER A 1 176 ? 9.760 2.527 -5.876 1.00 86.69 176 SER A N 1
ATOM 1376 C CA . SER A 1 176 ? 11.190 2.232 -5.970 1.00 86.69 176 SER A CA 1
ATOM 1377 C C . SER A 1 176 ? 11.524 1.183 -7.041 1.00 86.69 176 SER A C 1
ATOM 1379 O O . SER A 1 176 ? 10.819 0.171 -7.158 1.00 86.69 176 SER A O 1
ATOM 1381 N N . PRO A 1 177 ? 12.633 1.355 -7.789 1.00 86.75 177 PRO A N 1
ATOM 1382 C CA . PRO A 1 177 ? 13.118 0.358 -8.739 1.00 86.75 177 PRO A CA 1
ATOM 1383 C C . PRO A 1 177 ? 13.393 -1.023 -8.133 1.00 86.75 177 PRO A C 1
ATOM 1385 O O . PRO A 1 177 ? 13.464 -1.982 -8.898 1.00 86.75 177 PRO A O 1
ATOM 1388 N N . ALA A 1 178 ? 13.531 -1.128 -6.805 1.00 87.75 178 ALA A N 1
ATOM 1389 C CA . ALA A 1 178 ? 13.696 -2.395 -6.089 1.00 87.75 178 ALA A CA 1
ATOM 1390 C C . ALA A 1 178 ? 12.457 -3.304 -6.177 1.00 87.75 178 ALA A C 1
ATOM 1392 O O . ALA A 1 178 ? 12.573 -4.530 -6.147 1.00 87.75 178 ALA A O 1
ATOM 1393 N N . TYR A 1 179 ? 11.266 -2.715 -6.301 1.00 91.50 179 TYR A N 1
ATOM 1394 C CA . TYR A 1 179 ? 10.033 -3.478 -6.450 1.00 91.50 179 TYR A CA 1
ATOM 1395 C C . TYR A 1 179 ? 9.853 -3.940 -7.895 1.00 91.50 179 TYR A C 1
ATOM 1397 O O . TYR A 1 179 ? 10.135 -3.187 -8.835 1.00 91.50 179 TYR A O 1
ATOM 1405 N N . ALA A 1 180 ? 9.322 -5.147 -8.073 1.00 93.44 180 ALA A N 1
ATOM 1406 C CA . ALA A 1 180 ? 8.766 -5.588 -9.345 1.00 93.44 180 ALA A CA 1
ATOM 1407 C C . ALA A 1 180 ? 7.532 -4.737 -9.719 1.00 93.44 180 ALA A C 1
ATOM 1409 O O . ALA A 1 180 ? 7.040 -3.951 -8.903 1.00 93.44 180 ALA A O 1
ATOM 1410 N N . SER A 1 181 ? 7.080 -4.846 -10.972 1.00 94.00 181 SER A N 1
ATOM 1411 C CA . SER A 1 181 ? 5.816 -4.232 -11.397 1.00 94.00 181 SER A CA 1
ATOM 1412 C C . SER A 1 181 ? 4.631 -4.981 -10.786 1.00 94.00 181 SER A C 1
ATOM 1414 O O . SER A 1 181 ? 4.675 -6.204 -10.626 1.00 94.00 181 SER A O 1
ATOM 1416 N N . GLY A 1 182 ? 3.593 -4.222 -10.446 1.00 95.81 182 GLY A N 1
ATOM 1417 C CA . GLY A 1 182 ? 2.400 -4.703 -9.765 1.00 95.81 182 GLY A CA 1
ATOM 1418 C C . GLY A 1 182 ? 2.498 -4.560 -8.246 1.00 95.81 182 GLY A C 1
ATOM 1419 O O . GLY A 1 182 ? 3.488 -4.938 -7.615 1.00 95.81 182 GLY A O 1
ATOM 1420 N N . ALA A 1 183 ? 1.435 -4.023 -7.661 1.00 98.12 183 ALA A N 1
ATOM 1421 C CA . ALA A 1 183 ? 1.222 -3.954 -6.224 1.00 98.12 183 ALA A CA 1
ATOM 1422 C C . ALA A 1 183 ? -0.251 -4.219 -5.904 1.00 98.12 183 ALA A C 1
ATOM 1424 O O . ALA A 1 183 ? -1.127 -4.007 -6.747 1.00 98.12 183 ALA A O 1
ATOM 1425 N N . ALA A 1 184 ? -0.510 -4.649 -4.672 1.00 98.56 184 ALA A N 1
ATOM 1426 C CA . ALA A 1 184 ? -1.851 -4.677 -4.102 1.00 98.56 184 ALA A CA 1
ATOM 1427 C C . ALA A 1 184 ? -1.914 -3.765 -2.875 1.00 98.56 184 ALA A C 1
ATOM 1429 O O . ALA A 1 184 ? -0.903 -3.543 -2.210 1.00 98.56 184 ALA A O 1
ATOM 1430 N N . GLN A 1 185 ? -3.090 -3.234 -2.565 1.00 98.56 185 GLN A N 1
ATOM 1431 C CA . GLN A 1 185 ? -3.301 -2.357 -1.421 1.00 98.56 185 GLN A CA 1
ATOM 1432 C C . GLN A 1 185 ? -4.641 -2.650 -0.752 1.00 98.56 185 GLN A C 1
ATOM 1434 O O . GLN A 1 185 ? -5.633 -2.877 -1.442 1.00 98.56 185 GLN A O 1
ATOM 1439 N N . ILE A 1 186 ? -4.673 -2.542 0.576 1.00 98.56 186 ILE A N 1
ATOM 1440 C CA . ILE A 1 186 ? -5.901 -2.444 1.375 1.00 98.56 186 ILE A CA 1
ATOM 1441 C C . ILE A 1 186 ? -5.978 -1.035 1.960 1.00 98.56 186 ILE A C 1
ATOM 1443 O O . ILE A 1 186 ? -5.029 -0.577 2.604 1.00 98.56 186 ILE A O 1
ATOM 1447 N N . ASN A 1 187 ? -7.093 -0.339 1.755 1.00 98.62 187 ASN A N 1
ATOM 1448 C CA . ASN A 1 187 ? -7.386 0.919 2.439 1.00 98.62 187 ASN A CA 1
ATOM 1449 C C . ASN A 1 187 ? -8.125 0.617 3.754 1.00 98.62 187 ASN A C 1
ATOM 1451 O O . ASN A 1 187 ? -9.263 0.183 3.720 1.00 98.62 187 ASN A O 1
ATOM 1455 N N . ILE A 1 188 ? -7.484 0.790 4.911 1.00 98.44 188 ILE A N 1
ATOM 1456 C CA . ILE A 1 188 ? -7.958 0.210 6.185 1.00 98.44 188 ILE A CA 1
ATOM 1457 C C . ILE A 1 188 ? -8.804 1.201 6.985 1.00 98.44 188 ILE A C 1
ATOM 1459 O O . ILE A 1 188 ? -9.870 0.855 7.482 1.00 98.44 188 ILE A O 1
ATOM 1463 N N . MET A 1 189 ? -8.320 2.433 7.129 1.00 98.00 189 MET A N 1
ATOM 1464 C CA . MET A 1 189 ? -9.006 3.513 7.843 1.00 98.00 189 MET A CA 1
ATOM 1465 C C . MET A 1 189 ? -8.873 4.787 7.037 1.00 98.00 189 MET A C 1
ATOM 1467 O O . MET A 1 189 ? -7.807 5.021 6.467 1.00 98.00 189 MET A O 1
ATOM 1471 N N . GLY A 1 190 ? -9.899 5.630 7.068 1.00 97.56 190 GLY A N 1
ATOM 1472 C CA . GLY A 1 190 ? -9.912 6.911 6.381 1.00 97.56 190 GLY A CA 1
ATOM 1473 C C . GLY A 1 190 ? -10.086 6.763 4.871 1.00 97.56 190 GLY A C 1
ATOM 1474 O O . GLY A 1 190 ? -9.451 5.946 4.198 1.00 97.56 190 GLY A O 1
ATOM 1475 N N . ARG A 1 191 ? -10.947 7.608 4.311 1.00 97.19 191 ARG A N 1
ATOM 1476 C CA . ARG A 1 191 ? -11.167 7.676 2.868 1.00 97.19 191 ARG A CA 1
ATOM 1477 C C . ARG A 1 191 ? -9.987 8.348 2.172 1.00 97.19 191 ARG A C 1
ATOM 1479 O O . ARG A 1 191 ? -9.431 9.325 2.675 1.00 97.19 191 ARG A O 1
ATOM 1486 N N . ALA A 1 192 ? -9.652 7.881 0.973 1.00 97.75 192 ALA A N 1
ATOM 1487 C CA . ALA A 1 192 ? -8.625 8.499 0.143 1.00 97.75 192 ALA A CA 1
ATOM 1488 C C . ALA A 1 192 ? -9.055 8.642 -1.311 1.00 97.75 192 ALA A C 1
ATOM 1490 O O . ALA A 1 192 ? -9.840 7.848 -1.826 1.00 97.75 192 ALA A O 1
ATOM 1491 N N . ARG A 1 193 ? -8.477 9.633 -1.992 1.00 98.06 193 ARG A N 1
ATOM 1492 C CA . ARG A 1 193 ? -8.602 9.781 -3.440 1.00 98.06 193 ARG A CA 1
ATOM 1493 C C . ARG A 1 193 ? -7.272 9.434 -4.092 1.00 98.06 193 ARG A C 1
ATOM 1495 O O . ARG A 1 193 ? -6.307 10.194 -4.013 1.00 98.06 193 ARG A O 1
ATOM 1502 N N . PHE A 1 194 ? -7.228 8.241 -4.671 1.00 98.19 194 PHE A N 1
ATOM 1503 C CA . PHE A 1 194 ? -6.080 7.702 -5.384 1.00 98.19 194 PHE A CA 1
ATOM 1504 C C . PHE A 1 194 ? -6.041 8.236 -6.805 1.00 98.19 194 PHE A C 1
ATOM 1506 O O . PHE A 1 194 ? -7.074 8.344 -7.457 1.00 98.19 194 PHE A O 1
ATOM 1513 N N . SER A 1 195 ? -4.845 8.573 -7.270 1.00 97.44 195 SER A N 1
ATOM 1514 C CA . SER A 1 195 ? -4.600 9.077 -8.616 1.00 97.44 195 SER A CA 1
ATOM 1515 C C . SER A 1 195 ? -3.562 8.206 -9.311 1.00 97.44 195 SER A C 1
ATOM 1517 O O . SER A 1 195 ? -2.569 7.846 -8.681 1.00 97.44 195 SER A O 1
ATOM 1519 N N . ILE A 1 196 ? -3.771 7.874 -10.586 1.00 97.38 196 ILE A N 1
ATOM 1520 C CA . ILE A 1 196 ? -2.839 7.066 -11.392 1.00 97.38 196 ILE A CA 1
ATOM 1521 C C . ILE A 1 196 ? -2.903 7.450 -12.878 1.00 97.38 196 ILE A C 1
ATOM 1523 O O . ILE A 1 196 ? -3.950 7.882 -13.356 1.00 97.38 196 ILE A O 1
ATOM 1527 N N . SER A 1 197 ? -1.792 7.320 -13.611 1.00 93.38 197 SER A N 1
ATOM 1528 C CA . SER A 1 197 ? -1.719 7.575 -15.059 1.00 93.38 197 SER A CA 1
ATOM 1529 C C . SER A 1 197 ? -1.343 6.328 -15.854 1.00 93.38 197 SER A C 1
ATOM 1531 O O . SER A 1 197 ? -0.234 5.808 -15.729 1.00 93.38 197 SER A O 1
ATOM 1533 N N . GLY A 1 198 ? -2.219 5.927 -16.778 1.00 88.12 198 GLY A N 1
ATOM 1534 C CA . GLY A 1 198 ? -2.009 4.775 -17.660 1.00 88.12 198 GLY A CA 1
ATOM 1535 C C . GLY A 1 198 ? -0.988 4.991 -18.774 1.00 88.12 198 GLY A C 1
ATOM 1536 O O . GLY A 1 198 ? -0.657 4.058 -19.497 1.00 88.12 198 GLY A O 1
ATOM 1537 N N . CYS A 1 199 ? -0.490 6.219 -18.944 1.00 82.31 199 CYS A N 1
ATOM 1538 C CA . CYS A 1 199 ? 0.362 6.592 -20.076 1.00 82.31 199 CYS A CA 1
ATOM 1539 C C . CYS A 1 199 ? 1.662 7.292 -19.667 1.00 82.31 199 CYS A C 1
ATOM 1541 O O . CYS A 1 199 ? 2.285 7.953 -20.492 1.00 82.31 199 CYS A O 1
ATOM 1543 N N . GLN A 1 200 ? 2.076 7.172 -18.401 1.00 86.19 200 GLN A N 1
ATOM 1544 C CA . GLN A 1 200 ? 3.283 7.810 -17.850 1.00 86.19 200 GLN A CA 1
ATOM 1545 C C . GLN A 1 200 ? 3.261 9.356 -17.837 1.00 86.19 200 GLN A C 1
ATOM 1547 O O . GLN A 1 200 ? 4.181 9.964 -17.286 1.00 86.19 200 GLN A O 1
ATOM 1552 N N . ASP A 1 201 ? 2.218 9.988 -18.385 1.00 85.06 201 ASP A N 1
ATOM 1553 C CA . ASP A 1 201 ? 2.005 11.436 -18.386 1.00 85.06 201 ASP A CA 1
ATOM 1554 C C . ASP A 1 201 ? 1.239 11.864 -17.127 1.00 85.06 201 ASP A C 1
ATOM 1556 O O . ASP A 1 201 ? 0.064 11.533 -16.948 1.00 85.06 201 ASP A O 1
ATOM 1560 N N . THR A 1 202 ? 1.898 12.636 -16.263 1.00 87.06 202 THR A N 1
ATOM 1561 C CA . THR A 1 202 ? 1.330 13.143 -15.004 1.00 87.06 202 THR A CA 1
ATOM 1562 C C . THR A 1 202 ? 0.261 14.218 -15.201 1.00 87.06 202 THR A C 1
ATOM 1564 O O . THR A 1 202 ? -0.396 14.610 -14.241 1.00 87.06 202 THR A O 1
ATOM 1567 N N . ARG A 1 203 ? 0.052 14.695 -16.434 1.00 88.00 203 ARG A N 1
ATOM 1568 C CA . ARG A 1 203 ? -1.058 15.592 -16.794 1.00 88.00 203 ARG A CA 1
ATOM 1569 C C . ARG A 1 203 ? -2.345 14.826 -17.097 1.00 88.00 203 ARG A C 1
ATOM 1571 O O . ARG A 1 203 ? -3.411 15.428 -17.150 1.00 88.00 203 ARG A O 1
ATOM 1578 N N . ARG A 1 204 ? -2.252 13.510 -17.305 1.00 89.81 204 ARG A N 1
ATOM 1579 C CA . ARG A 1 204 ? -3.370 12.620 -17.641 1.00 89.81 204 ARG A CA 1
ATOM 1580 C C . ARG A 1 204 ? -3.583 11.613 -16.514 1.00 89.81 204 ARG A C 1
ATOM 1582 O O . ARG A 1 204 ? -3.307 10.428 -16.671 1.00 89.81 204 ARG A O 1
ATOM 1589 N N . MET A 1 205 ? -4.026 12.121 -15.367 1.00 94.31 205 MET A N 1
ATOM 1590 C CA . MET A 1 205 ? -4.327 11.315 -14.183 1.00 94.31 205 MET A CA 1
ATOM 1591 C C . MET A 1 205 ? -5.807 10.928 -14.160 1.00 94.31 205 MET A C 1
ATOM 1593 O O . MET A 1 205 ? -6.675 11.763 -14.415 1.00 94.31 205 MET A O 1
ATOM 1597 N N . GLU A 1 206 ? -6.090 9.687 -13.791 1.00 95.44 206 GLU A N 1
ATOM 1598 C CA . GLU A 1 206 ? -7.419 9.222 -13.399 1.00 95.44 206 GLU A CA 1
ATOM 1599 C C . GLU A 1 206 ? -7.522 9.156 -11.878 1.00 95.44 206 GLU A C 1
ATOM 1601 O O . GLU A 1 206 ? -6.512 8.971 -11.196 1.00 95.44 206 GLU A O 1
ATOM 1606 N N . PHE A 1 207 ? -8.738 9.304 -11.346 1.00 96.12 207 PHE A N 1
ATOM 1607 C CA . PHE A 1 207 ? -8.980 9.423 -9.911 1.00 96.12 207 PHE A CA 1
ATOM 1608 C C . PHE A 1 207 ? -9.996 8.396 -9.431 1.00 96.12 207 PHE A C 1
ATOM 1610 O O . PHE A 1 207 ? -11.089 8.281 -9.981 1.00 96.12 207 PHE A O 1
ATOM 1617 N N . TYR A 1 208 ? -9.659 7.721 -8.340 1.00 97.06 208 TYR A N 1
ATOM 1618 C CA . TYR A 1 208 ? -10.445 6.651 -7.754 1.00 97.06 208 TYR A CA 1
ATOM 1619 C C . TYR A 1 208 ? -10.638 6.918 -6.264 1.00 97.06 208 TYR A C 1
ATOM 1621 O O . TYR A 1 208 ? -9.674 7.130 -5.527 1.00 97.06 208 TYR A O 1
ATOM 1629 N N . TRP A 1 209 ? -11.889 6.899 -5.810 1.00 97.62 209 TRP A N 1
ATOM 1630 C CA . TRP A 1 209 ? -12.180 6.898 -4.380 1.00 97.62 209 TRP A CA 1
ATOM 1631 C C . TRP A 1 209 ? -11.908 5.514 -3.800 1.00 97.62 209 TRP A C 1
ATOM 1633 O O . TRP A 1 209 ? -12.343 4.503 -4.360 1.00 97.62 209 TRP A O 1
ATOM 1643 N N . LEU A 1 210 ? -11.162 5.495 -2.700 1.00 97.88 210 LEU A N 1
ATOM 1644 C CA . LEU A 1 210 ? -10.888 4.319 -1.891 1.00 97.88 210 LEU A CA 1
ATOM 1645 C C . LEU A 1 210 ? -11.582 4.509 -0.547 1.00 97.88 210 LEU A C 1
ATOM 1647 O O . LEU A 1 210 ? -11.212 5.400 0.226 1.00 97.88 210 LEU A O 1
ATOM 1651 N N . GLU A 1 211 ? -12.601 3.694 -0.308 1.00 98.06 211 GLU A N 1
ATOM 1652 C CA . GLU A 1 211 ? -13.306 3.633 0.969 1.00 98.06 211 GLU A CA 1
ATOM 1653 C C . GLU A 1 211 ? -12.573 2.701 1.940 1.00 98.06 211 GLU A C 1
ATOM 1655 O O . GLU A 1 211 ? -11.641 1.983 1.568 1.00 98.06 211 GLU A O 1
ATOM 1660 N N . GLU A 1 212 ? -12.964 2.712 3.212 1.00 98.31 212 GLU A N 1
ATOM 1661 C CA . GLU A 1 212 ? -12.458 1.731 4.176 1.00 98.31 212 GLU A CA 1
ATOM 1662 C C . GLU A 1 212 ? -12.809 0.308 3.730 1.00 98.31 212 GLU A C 1
ATOM 1664 O O . GLU A 1 212 ? -13.900 0.048 3.218 1.00 98.31 212 GLU A O 1
ATOM 1669 N N . GLY A 1 213 ? -11.845 -0.590 3.885 1.00 97.81 213 GLY A N 1
ATOM 1670 C CA . GLY A 1 213 ? -11.886 -1.971 3.436 1.00 97.81 213 GLY A CA 1
ATOM 1671 C C . GLY A 1 213 ? -11.523 -2.198 1.970 1.00 97.81 213 GLY A C 1
ATOM 1672 O O . GLY A 1 213 ? -11.275 -3.342 1.605 1.00 97.81 213 GLY A O 1
ATOM 1673 N N . ASP A 1 214 ? -11.476 -1.173 1.113 1.00 98.50 214 ASP A N 1
ATOM 1674 C CA . ASP A 1 214 ? -11.272 -1.386 -0.325 1.00 98.50 214 ASP A CA 1
ATOM 1675 C C . ASP A 1 214 ? -9.917 -2.050 -0.620 1.00 98.50 214 ASP A C 1
ATOM 1677 O O . ASP A 1 214 ? -8.859 -1.535 -0.236 1.00 98.50 214 ASP A O 1
ATOM 1681 N N . CYS A 1 215 ? -9.958 -3.147 -1.380 1.00 98.19 215 CYS A N 1
ATOM 1682 C CA . CYS A 1 215 ? -8.784 -3.861 -1.870 1.00 98.19 215 CYS A CA 1
ATOM 1683 C C . CYS A 1 215 ? -8.591 -3.579 -3.363 1.00 98.19 215 CYS A C 1
ATOM 1685 O O . CYS A 1 215 ? -9.508 -3.765 -4.170 1.00 98.19 215 CYS A O 1
ATOM 1687 N N . ILE A 1 216 ? -7.394 -3.145 -3.756 1.00 98.25 216 ILE A N 1
ATOM 1688 C CA . ILE A 1 216 ? -7.070 -2.841 -5.156 1.00 98.25 216 ILE A CA 1
ATOM 1689 C C . ILE A 1 216 ? -5.731 -3.446 -5.564 1.00 98.25 216 ILE A C 1
ATOM 1691 O O . ILE A 1 216 ? -4.848 -3.606 -4.725 1.00 98.25 216 ILE A O 1
ATOM 1695 N N . SER A 1 217 ? -5.547 -3.696 -6.858 1.00 97.94 217 SER A N 1
ATOM 1696 C CA . SER A 1 217 ? -4.222 -3.800 -7.472 1.00 97.94 217 SER A CA 1
ATOM 1697 C C . SER A 1 217 ? -4.034 -2.765 -8.568 1.00 97.94 217 SER A C 1
ATOM 1699 O O . SER A 1 217 ? -4.993 -2.279 -9.172 1.00 97.94 217 SER A O 1
ATOM 1701 N N . PHE A 1 218 ? -2.778 -2.396 -8.789 1.00 97.00 218 PHE A N 1
ATOM 1702 C CA . PHE A 1 218 ? -2.369 -1.414 -9.785 1.00 97.00 218 PHE A CA 1
ATOM 1703 C C . PHE A 1 218 ? -0.907 -1.639 -10.185 1.00 97.00 218 PHE A C 1
ATOM 1705 O O . PHE A 1 218 ? -0.143 -2.301 -9.473 1.00 97.00 218 PHE A O 1
ATOM 1712 N N . ASP A 1 219 ? -0.497 -1.073 -11.320 1.00 95.81 219 ASP A N 1
ATOM 1713 C CA . ASP A 1 219 ? 0.914 -1.042 -11.701 1.00 95.81 219 ASP A CA 1
ATOM 1714 C C . ASP A 1 219 ? 1.637 0.092 -10.963 1.00 95.81 219 ASP A C 1
ATOM 1716 O O . ASP A 1 219 ? 1.545 1.268 -11.312 1.00 95.81 219 ASP A O 1
ATOM 1720 N N . ASN A 1 220 ? 2.416 -0.272 -9.949 1.00 94.88 220 ASN A N 1
ATOM 1721 C CA . ASN A 1 220 ? 3.223 0.653 -9.153 1.00 94.88 220 ASN A CA 1
ATOM 1722 C C . ASN A 1 220 ? 4.356 1.352 -9.939 1.00 94.88 220 ASN A C 1
ATOM 1724 O O . ASN A 1 220 ? 5.036 2.232 -9.398 1.00 94.88 220 ASN A O 1
ATOM 1728 N N . LYS A 1 221 ? 4.593 0.980 -11.205 1.00 94.12 221 LYS A N 1
ATOM 1729 C CA . LYS A 1 221 ? 5.531 1.670 -12.110 1.00 94.12 221 LYS A CA 1
ATOM 1730 C C . LYS A 1 221 ? 4.875 2.785 -12.916 1.00 94.12 221 LYS A C 1
ATOM 1732 O O . LYS A 1 221 ? 5.580 3.574 -13.551 1.00 94.12 221 LYS A O 1
ATOM 1737 N N . GLN A 1 222 ? 3.553 2.904 -12.860 1.00 94.38 222 GLN A N 1
ATOM 1738 C CA . GLN A 1 222 ? 2.840 4.072 -13.359 1.00 94.38 222 GLN A CA 1
ATOM 1739 C C . GLN A 1 222 ? 2.934 5.231 -12.361 1.00 94.38 222 GLN A C 1
ATOM 1741 O O . GLN A 1 222 ? 3.037 4.990 -11.156 1.00 94.38 222 GLN A O 1
ATOM 1746 N N . PRO A 1 223 ? 2.913 6.497 -12.819 1.00 95.88 223 PRO A N 1
ATOM 1747 C CA . PRO A 1 223 ? 2.829 7.636 -11.921 1.00 95.88 223 PRO A CA 1
ATOM 1748 C C . PRO A 1 223 ? 1.529 7.565 -11.127 1.00 95.88 223 PRO A C 1
ATOM 1750 O O . PRO A 1 223 ? 0.454 7.497 -11.721 1.00 95.88 223 PRO A O 1
ATOM 1753 N N . HIS A 1 224 ? 1.627 7.596 -9.803 1.00 97.75 224 HIS A N 1
ATOM 1754 C CA . HIS A 1 224 ? 0.476 7.524 -8.916 1.00 97.75 224 HIS A CA 1
ATOM 1755 C C . HIS A 1 224 ? 0.694 8.327 -7.632 1.00 97.75 224 HIS A C 1
ATOM 1757 O O . HIS A 1 224 ? 1.815 8.698 -7.281 1.00 97.75 224 HIS A O 1
ATOM 1763 N N . GLY A 1 225 ? -0.393 8.628 -6.930 1.00 96.94 225 GLY A N 1
ATOM 1764 C CA . GLY A 1 225 ? -0.370 9.397 -5.691 1.00 96.94 225 GLY A CA 1
ATOM 1765 C C . GLY A 1 225 ? -1.712 9.381 -4.970 1.00 96.94 225 GLY A C 1
ATOM 1766 O O . GLY A 1 225 ? -2.686 8.795 -5.439 1.00 96.94 225 GLY A O 1
ATOM 1767 N N . ILE A 1 226 ? -1.764 10.058 -3.830 1.00 97.44 226 ILE A N 1
ATOM 1768 C CA . ILE A 1 226 ? -2.958 10.212 -2.995 1.00 97.44 226 ILE A CA 1
ATOM 1769 C C . ILE A 1 226 ? -3.147 11.712 -2.792 1.00 97.44 226 ILE A C 1
ATOM 1771 O O . ILE A 1 226 ? -2.218 12.395 -2.346 1.00 97.44 226 ILE A O 1
ATOM 1775 N N . GLU A 1 227 ? -4.330 12.228 -3.134 1.00 96.88 227 GLU A N 1
ATOM 1776 C CA . GLU A 1 227 ? -4.692 13.609 -2.801 1.00 96.88 227 GLU A CA 1
ATOM 1777 C C . GLU A 1 227 ? -4.650 13.831 -1.285 1.00 96.88 227 GLU A C 1
ATOM 1779 O O . GLU A 1 227 ? -4.595 12.889 -0.497 1.00 96.88 227 GLU A O 1
ATOM 1784 N N . ARG A 1 228 ? -4.663 15.096 -0.862 1.00 96.44 228 ARG A N 1
ATOM 1785 C CA . ARG A 1 228 ? -4.600 15.443 0.556 1.00 96.44 228 ARG A CA 1
ATOM 1786 C C . ARG A 1 228 ? -5.703 14.717 1.340 1.00 96.44 228 ARG A C 1
ATOM 1788 O O . ARG A 1 228 ? -6.884 14.929 1.072 1.00 96.44 228 ARG A O 1
ATOM 1795 N N . VAL A 1 229 ? -5.318 13.874 2.298 1.00 95.81 229 VAL A N 1
ATOM 1796 C CA . VAL A 1 229 ? -6.281 13.118 3.111 1.00 95.81 229 VAL A CA 1
ATOM 1797 C C . VAL A 1 229 ? -6.984 14.056 4.091 1.00 95.81 229 VAL A C 1
ATOM 1799 O O . VAL A 1 229 ? -6.356 14.942 4.670 1.00 95.81 229 VAL A O 1
ATOM 1802 N N . VAL A 1 230 ? -8.294 13.884 4.262 1.00 94.62 230 VAL A N 1
ATOM 1803 C CA . VAL A 1 230 ? -9.118 14.755 5.125 1.00 94.62 230 VAL A CA 1
ATOM 1804 C C . VAL A 1 230 ? -9.097 14.285 6.582 1.00 94.62 230 VAL A C 1
ATOM 1806 O O . VAL A 1 230 ? -9.195 15.099 7.495 1.00 94.62 230 VAL A O 1
ATOM 1809 N N . SER A 1 231 ? -8.922 12.983 6.802 1.00 96.31 231 SER A N 1
ATOM 1810 C CA . SER A 1 231 ? -8.797 12.355 8.117 1.00 96.31 231 SER A CA 1
ATOM 1811 C C . SER A 1 231 ? -7.509 11.544 8.205 1.00 96.31 231 SER A C 1
ATOM 1813 O O . SER A 1 231 ? -6.868 11.266 7.189 1.00 96.31 231 SER A O 1
ATOM 1815 N N . ASP A 1 232 ? -7.167 11.124 9.422 1.00 97.31 232 ASP A N 1
ATOM 1816 C CA . ASP A 1 232 ? -6.174 10.079 9.647 1.00 97.31 232 ASP A CA 1
ATOM 1817 C C . ASP A 1 232 ? -6.496 8.856 8.778 1.00 97.31 232 ASP A C 1
ATOM 1819 O O . ASP A 1 232 ? -7.654 8.434 8.684 1.00 97.31 232 ASP A O 1
ATOM 1823 N N . ARG A 1 233 ? -5.468 8.307 8.127 1.00 98.06 233 ARG A N 1
ATOM 1824 C CA . ARG A 1 233 ? -5.606 7.187 7.199 1.00 98.06 233 ARG A CA 1
ATOM 1825 C C . ARG A 1 233 ? -4.576 6.103 7.471 1.00 98.06 233 ARG A C 1
ATOM 1827 O O . ARG A 1 233 ? -3.387 6.395 7.588 1.00 98.06 233 ARG A O 1
ATOM 1834 N N . PHE A 1 234 ? -5.032 4.854 7.462 1.00 98.62 234 PHE A N 1
ATOM 1835 C CA . PHE A 1 234 ? -4.183 3.668 7.399 1.00 98.62 234 PHE A CA 1
ATOM 1836 C C . PHE A 1 234 ? -4.382 2.933 6.077 1.00 98.62 234 PHE A C 1
ATOM 1838 O O . PHE A 1 234 ? -5.510 2.736 5.625 1.00 98.62 234 PHE A O 1
ATOM 1845 N N . CYS A 1 235 ? -3.291 2.471 5.476 1.00 98.50 235 CYS A N 1
ATOM 1846 C CA . CYS A 1 235 ? -3.341 1.477 4.409 1.00 98.50 235 CYS A CA 1
ATOM 1847 C C . CYS A 1 235 ? -2.158 0.516 4.501 1.00 98.50 235 CYS A C 1
ATOM 1849 O O . CYS A 1 235 ? -1.131 0.843 5.095 1.00 98.50 235 CYS A O 1
ATOM 1851 N N . VAL A 1 236 ? -2.284 -0.648 3.871 1.00 98.56 236 VAL A N 1
ATOM 1852 C CA . VAL A 1 236 ? -1.158 -1.563 3.648 1.00 98.56 236 VAL A CA 1
ATOM 1853 C C . VAL A 1 236 ? -0.951 -1.710 2.152 1.00 98.56 236 VAL A C 1
ATOM 1855 O O . VAL A 1 236 ? -1.915 -1.975 1.438 1.00 98.56 236 VAL A O 1
ATOM 1858 N N . CYS A 1 237 ? 0.292 -1.566 1.693 1.00 98.38 237 CYS A N 1
ATOM 1859 C CA . CYS A 1 237 ? 0.701 -1.915 0.334 1.00 98.38 237 CYS A CA 1
ATOM 1860 C C . CYS A 1 237 ? 1.541 -3.195 0.351 1.00 98.38 237 CYS A C 1
ATOM 1862 O O . CYS A 1 237 ? 2.473 -3.315 1.145 1.00 98.38 237 CYS A O 1
ATOM 1864 N N . PHE A 1 238 ? 1.252 -4.123 -0.554 1.00 98.56 238 PHE A N 1
ATOM 1865 C CA . PHE A 1 238 ? 1.986 -5.370 -0.741 1.00 98.56 238 PHE A CA 1
ATOM 1866 C C . PHE A 1 238 ? 2.812 -5.296 -2.018 1.00 98.56 238 PHE A C 1
ATOM 1868 O O . PHE A 1 238 ? 2.307 -4.910 -3.076 1.00 98.56 238 PHE A O 1
ATOM 1875 N N . PHE A 1 239 ? 4.077 -5.702 -1.923 1.00 97.94 239 PHE A N 1
ATOM 1876 C CA . PHE A 1 239 ? 5.025 -5.635 -3.029 1.00 97.94 239 PHE A CA 1
ATOM 1877 C C . PHE A 1 239 ? 5.777 -6.943 -3.218 1.00 97.94 239 PHE A C 1
ATOM 1879 O O . PHE A 1 239 ? 6.143 -7.622 -2.255 1.00 97.94 239 PHE A O 1
ATOM 1886 N N . ARG A 1 240 ? 6.116 -7.238 -4.476 1.00 96.94 240 ARG A N 1
ATOM 1887 C CA . ARG A 1 240 ? 7.191 -8.175 -4.811 1.00 96.94 240 ARG A CA 1
ATOM 1888 C C . ARG A 1 240 ? 8.490 -7.413 -5.054 1.00 96.94 240 ARG A C 1
ATOM 1890 O O . ARG A 1 240 ? 8.478 -6.315 -5.611 1.00 96.94 240 ARG A O 1
ATOM 1897 N N . LEU A 1 241 ? 9.610 -7.998 -4.646 1.00 92.06 241 LEU A N 1
ATOM 1898 C CA . LEU A 1 241 ? 10.943 -7.478 -4.947 1.00 92.06 241 LEU A CA 1
ATOM 1899 C C . LEU A 1 241 ? 11.459 -8.077 -6.257 1.00 92.06 241 LEU A C 1
ATOM 1901 O O . LEU A 1 241 ? 11.060 -9.175 -6.643 1.00 92.06 241 LEU A O 1
ATOM 1905 N N . LYS A 1 242 ? 12.353 -7.361 -6.942 1.00 89.94 242 LYS A N 1
ATOM 1906 C CA . LYS A 1 242 ? 13.121 -7.941 -8.049 1.00 89.94 242 LYS A CA 1
ATOM 1907 C C . LYS A 1 242 ? 14.099 -8.995 -7.529 1.00 89.94 242 LYS A C 1
ATOM 1909 O O . LYS A 1 242 ? 14.618 -8.858 -6.422 1.00 89.94 242 LYS A O 1
ATOM 1914 N N . ALA A 1 243 ? 14.393 -10.001 -8.354 1.00 87.06 243 ALA A N 1
ATOM 1915 C CA . ALA A 1 243 ? 15.285 -11.108 -7.997 1.00 87.06 243 ALA A CA 1
ATOM 1916 C C . ALA A 1 243 ? 16.665 -10.625 -7.507 1.00 87.06 243 ALA A C 1
ATOM 1918 O O . ALA A 1 243 ? 17.135 -11.052 -6.456 1.00 87.06 243 ALA A O 1
ATOM 1919 N N . GLU A 1 244 ? 17.245 -9.633 -8.186 1.00 84.00 244 GLU A N 1
ATOM 1920 C CA . GLU A 1 244 ? 18.527 -9.007 -7.825 1.00 84.00 244 GLU A CA 1
ATOM 1921 C C . GLU A 1 244 ? 18.559 -8.399 -6.407 1.00 84.00 244 GLU A C 1
ATOM 1923 O O . GLU A 1 244 ? 19.624 -8.277 -5.801 1.00 84.00 244 GLU A O 1
ATOM 1928 N N . CYS A 1 245 ? 17.402 -8.026 -5.847 1.00 83.19 245 CYS A N 1
ATOM 1929 C CA . CYS A 1 245 ? 17.296 -7.510 -4.481 1.00 83.19 245 CYS A CA 1
ATOM 1930 C C . CYS A 1 245 ? 17.232 -8.626 -3.426 1.00 83.19 245 CYS A C 1
ATOM 1932 O O . CYS A 1 245 ? 17.471 -8.362 -2.249 1.00 83.19 245 CYS A O 1
ATOM 1934 N N . LEU A 1 246 ? 16.900 -9.855 -3.828 1.00 78.62 246 LEU A N 1
ATOM 1935 C CA . LEU A 1 246 ? 16.782 -11.014 -2.942 1.00 78.62 246 LEU A CA 1
ATOM 1936 C C . LEU A 1 246 ? 18.117 -11.752 -2.794 1.00 78.62 246 LEU A C 1
ATOM 1938 O O . LEU A 1 246 ? 18.429 -12.229 -1.708 1.00 78.62 246 LEU A O 1
ATOM 1942 N N . GLU A 1 247 ? 18.942 -11.776 -3.842 1.00 64.31 247 GLU A N 1
ATOM 1943 C CA . GLU A 1 247 ? 20.263 -12.430 -3.841 1.00 64.31 247 GLU A CA 1
ATOM 1944 C C . GLU A 1 247 ? 21.259 -11.799 -2.846 1.00 64.31 247 GLU A C 1
ATOM 1946 O O . GLU A 1 247 ? 22.180 -12.460 -2.367 1.00 64.31 247 GLU A O 1
ATOM 1951 N N . GLY A 1 248 ? 21.067 -10.522 -2.494 1.00 52.34 248 GLY A N 1
ATOM 1952 C CA . GLY A 1 248 ? 21.878 -9.798 -1.509 1.00 52.34 248 GLY A CA 1
ATOM 1953 C C . GLY A 1 248 ? 21.406 -9.926 -0.056 1.00 52.34 248 GLY A C 1
ATOM 1954 O O . GLY A 1 248 ? 22.110 -9.462 0.843 1.00 52.34 248 GLY A O 1
ATOM 1955 N N . ALA A 1 249 ? 20.246 -10.542 0.196 1.00 51.78 249 ALA A N 1
ATOM 1956 C CA . ALA A 1 249 ? 19.679 -10.713 1.532 1.00 51.78 249 ALA A CA 1
ATOM 1957 C C . ALA A 1 249 ? 20.382 -11.855 2.289 1.00 51.78 249 ALA A C 1
ATOM 1959 O O . ALA A 1 249 ? 19.780 -12.871 2.632 1.00 51.78 249 ALA A O 1
ATOM 1960 N N . LYS A 1 250 ? 21.685 -11.708 2.565 1.00 44.38 250 LYS A N 1
ATOM 1961 C CA . LYS A 1 250 ? 22.310 -12.481 3.645 1.00 44.38 250 LYS A CA 1
ATOM 1962 C C . LYS A 1 250 ? 21.579 -12.104 4.933 1.00 44.38 250 LYS A C 1
ATOM 1964 O O . LYS A 1 250 ? 21.434 -10.922 5.230 1.00 44.38 250 LYS A O 1
ATOM 1969 N N . VAL A 1 251 ? 21.062 -13.116 5.624 1.00 42.19 251 VAL A N 1
ATOM 1970 C CA . VAL A 1 251 ? 20.182 -13.019 6.795 1.00 42.19 251 VAL A CA 1
ATOM 1971 C C . VAL A 1 251 ? 20.871 -12.241 7.923 1.00 42.19 251 VAL A C 1
ATOM 1973 O O . VAL A 1 251 ? 21.516 -12.816 8.789 1.00 42.19 251 VAL A O 1
ATOM 1976 N N . GLU A 1 252 ? 20.752 -10.917 7.910 1.00 44.97 252 GLU A N 1
ATOM 1977 C CA . GLU A 1 252 ? 20.961 -10.079 9.086 1.00 44.97 252 GLU A CA 1
ATOM 1978 C C . GLU A 1 252 ? 19.590 -9.831 9.709 1.00 44.97 252 GLU A C 1
ATOM 1980 O O . GLU A 1 252 ? 18.805 -9.012 9.222 1.00 44.97 252 GLU A O 1
ATOM 1985 N N . GLN A 1 253 ? 19.285 -10.586 10.763 1.00 45.12 253 GLN A N 1
ATOM 1986 C CA . GLN A 1 253 ? 18.090 -10.397 11.576 1.00 45.12 253 GLN A CA 1
ATOM 1987 C C . GLN A 1 253 ? 18.226 -9.050 12.304 1.00 45.12 253 GLN A C 1
ATOM 1989 O O . GLN A 1 253 ? 19.220 -8.804 12.988 1.00 45.12 253 GLN A O 1
ATOM 1994 N N . LEU A 1 254 ? 17.274 -8.138 12.099 1.00 43.03 254 LEU A N 1
ATOM 1995 C CA . LEU A 1 254 ? 17.265 -6.847 12.788 1.00 43.03 254 LEU A CA 1
ATOM 1996 C C . LEU A 1 254 ? 16.831 -7.050 14.243 1.00 43.03 254 LEU A C 1
ATOM 1998 O O . LEU A 1 254 ? 15.642 -7.177 14.520 1.00 43.03 254 LEU A O 1
ATOM 2002 N N . SER A 1 255 ? 17.785 -7.031 15.170 1.00 35.03 255 SER A N 1
ATOM 2003 C CA . SER A 1 255 ? 17.529 -6.712 16.572 1.00 35.03 255 SER A CA 1
ATOM 2004 C C . SER A 1 255 ? 17.626 -5.194 16.743 1.00 35.03 255 SER A C 1
ATOM 2006 O O . SER A 1 255 ? 18.706 -4.611 16.681 1.00 35.03 255 SER A O 1
ATOM 2008 N N . LEU A 1 256 ? 16.483 -4.527 16.898 1.00 38.94 256 LEU A N 1
ATOM 2009 C CA . LEU A 1 256 ? 16.442 -3.134 17.342 1.00 38.94 256 LEU A CA 1
ATOM 2010 C C . LEU A 1 256 ? 16.228 -3.148 18.859 1.00 38.94 256 LEU A C 1
ATOM 2012 O O . LEU A 1 256 ? 15.249 -3.727 19.328 1.00 38.94 256 LEU A O 1
ATOM 2016 N N . VAL A 1 257 ? 17.204 -2.592 19.585 1.00 31.64 257 VAL A N 1
ATOM 2017 C CA . VAL A 1 257 ? 17.190 -2.361 21.042 1.00 31.64 257 VAL A CA 1
ATOM 2018 C C . VAL A 1 257 ? 16.191 -1.264 21.383 1.00 31.64 257 VAL A C 1
ATOM 2020 O O . VAL A 1 257 ? 16.170 -0.260 20.633 1.00 31.64 257 VAL A O 1
#

pLDDT: mean 80.15, std 20.57, range [29.12, 98.62]